Protein AF-A0AAU6L4J6-F1 (afdb_monomer_lite)

Structure (mmCIF, N/CA/C/O backbone):
data_AF-A0AAU6L4J6-F1
#
_entry.id   AF-A0AAU6L4J6-F1
#
loop_
_atom_site.group_PDB
_atom_site.id
_atom_site.type_symbol
_atom_site.label_atom_id
_atom_site.label_alt_id
_atom_site.label_comp_id
_atom_site.label_asym_id
_atom_site.label_entity_id
_atom_site.label_seq_id
_atom_site.pdbx_PDB_ins_code
_atom_site.Cartn_x
_atom_site.Cartn_y
_atom_site.Cartn_z
_atom_site.occupancy
_atom_site.B_iso_or_equiv
_atom_site.auth_seq_id
_atom_site.auth_comp_id
_atom_site.auth_asym_id
_atom_site.auth_atom_id
_atom_site.pdbx_PDB_model_num
ATOM 1 N N . MET A 1 1 ? -21.031 -2.313 14.463 1.00 79.62 1 MET A N 1
ATOM 2 C CA . MET A 1 1 ? -20.150 -1.232 13.964 1.00 79.62 1 MET A CA 1
ATOM 3 C C . MET A 1 1 ? -20.463 0.029 14.748 1.00 79.62 1 MET A C 1
ATOM 5 O O . MET A 1 1 ? -21.635 0.267 15.006 1.00 79.62 1 MET A O 1
ATOM 9 N N . LEU A 1 2 ? -19.448 0.791 15.154 1.00 83.19 2 LEU A N 1
ATOM 10 C CA . LEU A 1 2 ? -19.607 2.078 15.834 1.00 83.19 2 LEU A CA 1
ATOM 11 C C . LEU A 1 2 ? -19.137 3.186 14.897 1.00 83.19 2 LEU A C 1
ATOM 13 O O . LEU A 1 2 ? -18.072 3.062 14.292 1.00 83.19 2 LEU A O 1
ATOM 17 N N . THR A 1 3 ? -19.913 4.256 14.783 1.00 83.12 3 THR A N 1
ATOM 18 C CA . THR A 1 3 ? -19.620 5.374 13.882 1.00 83.12 3 THR A CA 1
ATOM 19 C C . THR A 1 3 ? -19.711 6.678 14.651 1.00 83.12 3 THR A C 1
ATOM 21 O O . THR A 1 3 ? -20.673 6.909 15.382 1.00 83.12 3 THR A O 1
ATOM 24 N N . ARG A 1 4 ? -18.695 7.521 14.495 1.00 82.00 4 ARG A N 1
ATOM 25 C CA . ARG A 1 4 ? -18.654 8.882 15.022 1.00 82.00 4 ARG A CA 1
ATOM 26 C C . ARG A 1 4 ? -19.037 9.861 13.898 1.00 82.00 4 ARG A C 1
ATOM 28 O O . ARG A 1 4 ? -18.758 9.571 12.734 1.00 82.00 4 ARG A O 1
ATOM 35 N N . PRO A 1 5 ? -19.653 11.018 14.213 1.00 77.81 5 PRO A N 1
ATOM 36 C CA . PRO A 1 5 ? -20.070 11.997 13.201 1.00 77.81 5 PRO A CA 1
ATOM 37 C C . PRO A 1 5 ? -18.947 12.527 12.296 1.00 77.81 5 PRO A C 1
ATOM 39 O O . PRO A 1 5 ? -19.214 13.009 11.205 1.00 77.81 5 PRO A O 1
ATOM 42 N N . ASP A 1 6 ? -17.690 12.429 12.726 1.00 72.50 6 ASP A N 1
ATOM 43 C CA . ASP A 1 6 ? -16.508 12.831 11.957 1.00 72.50 6 ASP A CA 1
ATOM 44 C C . ASP A 1 6 ? -16.045 11.775 10.930 1.00 72.50 6 ASP A C 1
ATOM 46 O O . ASP A 1 6 ? -14.972 11.919 10.336 1.00 72.50 6 ASP A O 1
ATOM 50 N N . GLY A 1 7 ? -16.829 10.708 10.739 1.00 73.38 7 GLY A N 1
ATOM 51 C CA . GLY A 1 7 ? -16.540 9.607 9.823 1.00 73.38 7 GLY A CA 1
ATOM 52 C C . GLY A 1 7 ? -15.634 8.523 10.409 1.00 73.38 7 GLY A C 1
ATOM 53 O O . GLY A 1 7 ? -15.371 7.529 9.728 1.00 73.38 7 GLY A O 1
ATOM 54 N N . ALA A 1 8 ? -15.177 8.664 11.660 1.00 80.56 8 ALA A N 1
ATOM 55 C CA . ALA A 1 8 ? -14.409 7.624 12.331 1.00 80.56 8 ALA A CA 1
ATOM 56 C C . ALA A 1 8 ? -15.301 6.401 12.602 1.00 80.56 8 ALA A C 1
ATOM 58 O O . ALA A 1 8 ? -16.412 6.509 13.131 1.00 80.56 8 ALA A O 1
ATOM 59 N N . ARG A 1 9 ? -14.815 5.215 12.238 1.00 89.50 9 ARG A N 1
ATOM 60 C CA . ARG A 1 9 ? -15.552 3.952 12.321 1.00 89.50 9 ARG A CA 1
ATOM 61 C C . ARG A 1 9 ? -14.730 2.905 13.061 1.00 89.50 9 ARG A C 1
ATOM 63 O O . ARG A 1 9 ? -13.550 2.720 12.782 1.00 89.50 9 ARG A O 1
ATOM 70 N N . LEU A 1 10 ? -15.369 2.200 13.991 1.00 90.50 10 LEU A N 1
ATOM 71 C CA . LEU A 1 10 ? -14.799 1.042 14.676 1.00 90.50 10 LEU A CA 1
ATOM 72 C C . LEU A 1 10 ? -15.637 -0.205 14.387 1.00 90.50 10 LEU A C 1
ATOM 74 O O . LEU A 1 10 ? -16.872 -0.189 14.468 1.00 90.50 10 LEU A O 1
ATOM 78 N N . LEU A 1 11 ? -14.956 -1.307 14.093 1.00 91.19 11 LEU A N 1
ATOM 79 C CA . LEU A 1 11 ? -15.557 -2.626 13.967 1.00 91.19 11 LEU A CA 1
ATOM 80 C C . LEU A 1 11 ? -15.346 -3.407 15.267 1.00 91.19 11 LEU A C 1
ATOM 82 O O . LEU A 1 11 ? -14.248 -3.405 15.818 1.00 91.19 11 LEU A O 1
ATOM 86 N N . LEU A 1 12 ? -16.401 -4.069 15.739 1.00 90.25 12 LEU A N 1
ATOM 87 C CA . LEU A 1 12 ? -16.395 -4.946 16.909 1.00 90.25 12 LEU A CA 1
ATOM 88 C C . LEU A 1 12 ? -16.773 -6.350 16.443 1.00 90.25 12 LEU A C 1
ATOM 90 O O . LEU A 1 12 ? -17.784 -6.495 15.755 1.00 90.25 12 LEU A O 1
ATOM 94 N N . PHE A 1 13 ? -15.991 -7.354 16.821 1.00 89.19 13 PHE A N 1
ATOM 95 C CA . PHE A 1 13 ? -16.301 -8.755 16.544 1.00 89.19 13 PHE A CA 1
ATOM 96 C C . PHE A 1 13 ? -15.816 -9.667 17.674 1.00 89.19 13 PHE A C 1
ATOM 98 O O . PHE A 1 13 ? -14.833 -9.370 18.359 1.00 89.19 13 PHE A O 1
ATOM 105 N N . ASP A 1 14 ? -16.525 -10.775 17.876 1.00 87.94 14 ASP A N 1
ATOM 106 C CA . ASP A 1 14 ? -16.150 -11.811 18.835 1.00 87.94 14 ASP A CA 1
ATOM 107 C C . ASP A 1 14 ? -14.832 -12.484 18.454 1.00 87.94 14 ASP A C 1
ATOM 109 O O . ASP A 1 14 ? -14.503 -12.635 17.275 1.00 87.94 14 ASP A O 1
ATOM 113 N N . ARG A 1 15 ? -14.070 -12.929 19.460 1.00 84.69 15 ARG A N 1
ATOM 114 C CA . ARG A 1 15 ? -12.889 -13.768 19.233 1.00 84.69 15 ARG A CA 1
ATOM 115 C C . ARG A 1 15 ? -13.264 -15.252 19.316 1.00 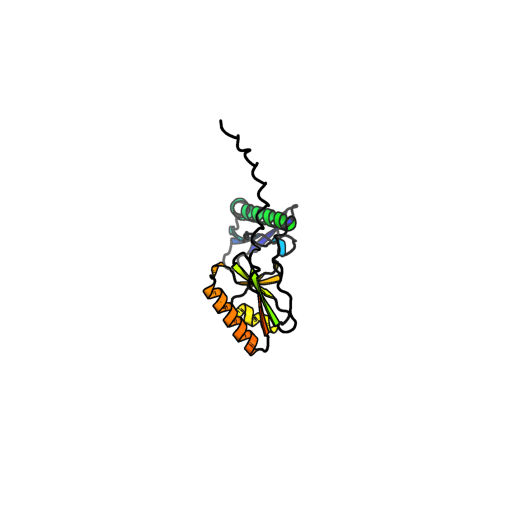84.69 15 ARG A C 1
ATOM 117 O O . ARG A 1 15 ? -13.468 -15.741 20.426 1.00 84.69 15 ARG A O 1
ATOM 124 N N . PRO A 1 16 ? -13.224 -16.012 18.201 1.00 78.19 16 PRO A N 1
ATOM 125 C CA . PRO A 1 16 ? -13.705 -17.399 18.176 1.00 78.19 16 PRO A CA 1
ATOM 126 C C . PRO A 1 16 ? -12.990 -18.335 19.161 1.00 78.19 16 PRO A C 1
ATOM 128 O O . PRO A 1 16 ? -13.601 -19.239 19.713 1.00 78.19 16 PRO A O 1
ATOM 131 N N . LEU A 1 17 ? -11.696 -18.104 19.416 1.00 84.56 17 LEU A N 1
ATOM 132 C CA . LEU A 1 17 ? -10.863 -18.945 20.291 1.00 84.56 17 LEU A CA 1
ATOM 133 C C . LEU A 1 17 ? -10.647 -18.357 21.696 1.00 84.56 17 LEU A C 1
ATOM 135 O O . LEU A 1 17 ? -9.879 -18.910 22.481 1.00 84.56 17 LEU A O 1
ATOM 139 N N . ARG A 1 18 ? -11.255 -17.206 22.015 1.00 83.81 18 ARG A N 1
ATOM 140 C CA . ARG A 1 18 ? -11.133 -16.562 23.333 1.00 83.81 18 ARG A CA 1
ATOM 141 C C . ARG A 1 18 ? -12.497 -16.060 23.799 1.00 83.81 18 ARG A C 1
ATOM 143 O O . ARG A 1 18 ? -12.799 -14.878 23.617 1.00 83.81 18 ARG A O 1
ATOM 150 N N . PRO A 1 19 ? -13.297 -16.942 24.425 1.00 78.12 19 PRO A N 1
ATOM 151 C CA . PRO A 1 19 ? -14.579 -16.554 24.987 1.00 78.12 19 PRO A CA 1
ATOM 152 C C . PRO A 1 19 ? -14.381 -15.395 25.969 1.00 78.12 19 PRO A C 1
ATOM 154 O O . PRO A 1 19 ? -13.393 -15.362 26.707 1.00 78.12 19 PRO A O 1
ATOM 157 N N . ARG A 1 20 ? -15.332 -14.454 26.005 1.00 85.00 20 ARG A N 1
ATOM 158 C CA . ARG A 1 20 ? -15.303 -13.249 26.863 1.00 85.00 20 ARG A CA 1
ATOM 159 C C . ARG A 1 20 ? -14.269 -12.183 26.465 1.00 85.00 20 ARG A C 1
ATOM 161 O O . ARG A 1 20 ? -13.970 -11.296 27.272 1.00 85.00 20 ARG A O 1
ATOM 168 N N . GLN A 1 21 ? -13.726 -12.251 25.251 1.00 89.31 21 GLN A N 1
ATOM 169 C CA . GLN A 1 21 ? -12.934 -11.175 24.659 1.00 89.31 21 GLN A CA 1
ATOM 170 C C . GLN A 1 21 ? -13.519 -10.774 23.311 1.00 89.31 21 GLN A C 1
ATOM 172 O O . GLN A 1 21 ? -13.842 -11.623 22.483 1.00 89.31 21 GLN A O 1
ATOM 177 N N . PHE A 1 22 ? -13.559 -9.470 23.075 1.00 90.75 22 PHE A N 1
ATOM 178 C CA . PHE A 1 22 ? -13.894 -8.909 21.777 1.00 90.75 22 PHE A CA 1
ATOM 179 C C . PHE A 1 22 ? -12.646 -8.345 21.115 1.00 90.75 22 PHE A C 1
ATOM 181 O O . PHE A 1 22 ? -11.674 -7.981 21.782 1.00 90.75 22 PHE A O 1
ATOM 188 N N . MET A 1 23 ? -12.675 -8.244 19.794 1.00 91.94 23 MET A N 1
ATOM 189 C CA . MET A 1 23 ? -11.692 -7.498 19.030 1.00 91.94 23 MET A CA 1
ATOM 190 C C . MET A 1 23 ? -12.331 -6.215 18.509 1.00 91.94 23 MET A C 1
ATOM 192 O O . MET A 1 23 ? -13.426 -6.236 17.950 1.00 91.94 23 MET A O 1
ATOM 196 N N . VAL A 1 24 ? -11.639 -5.099 18.729 1.00 92.12 24 VAL A N 1
ATOM 197 C CA . VAL A 1 24 ? -12.019 -3.776 18.236 1.00 92.12 24 VAL A CA 1
ATOM 198 C C . VAL A 1 24 ? -10.953 -3.322 17.257 1.00 92.12 24 VAL A C 1
ATOM 200 O O . VAL A 1 24 ? -9.781 -3.245 17.627 1.00 92.12 24 VAL A O 1
ATOM 203 N N . ALA A 1 25 ? -11.346 -3.012 16.028 1.00 92.06 25 ALA A N 1
ATOM 204 C CA . ALA A 1 25 ? -10.445 -2.526 14.990 1.00 92.06 25 ALA A CA 1
ATOM 205 C C . ALA A 1 25 ? -10.924 -1.182 14.446 1.00 92.06 25 ALA A C 1
ATOM 207 O O . ALA A 1 25 ? -12.128 -0.946 14.318 1.00 92.06 25 ALA A O 1
ATOM 208 N N . ALA A 1 26 ? -9.972 -0.304 14.141 1.00 92.19 26 ALA A N 1
ATOM 209 C CA . ALA A 1 26 ? -10.254 0.909 13.391 1.00 92.19 26 ALA A CA 1
ATOM 210 C C . ALA A 1 26 ? -10.549 0.558 11.930 1.00 92.19 26 ALA A C 1
ATOM 212 O O . ALA A 1 26 ? -9.867 -0.281 11.347 1.00 92.19 26 ALA A O 1
ATOM 213 N N . LEU A 1 27 ? -11.577 1.183 11.361 1.00 89.56 27 LEU A N 1
ATOM 214 C CA . LEU A 1 27 ? -11.980 0.964 9.979 1.00 89.56 27 LEU A CA 1
ATOM 215 C C . LEU A 1 27 ? -11.491 2.121 9.106 1.00 89.56 27 LEU A C 1
ATOM 217 O O . LEU A 1 27 ? -11.479 3.281 9.529 1.00 89.56 27 LEU A O 1
ATOM 221 N N . GLU A 1 28 ? -11.086 1.793 7.886 1.00 86.25 28 GLU A N 1
ATOM 222 C CA . GLU A 1 28 ? -10.580 2.762 6.921 1.00 86.25 28 GLU A CA 1
ATOM 223 C C . GLU A 1 28 ? -11.644 3.847 6.644 1.00 86.25 28 GLU A C 1
ATOM 225 O O . GLU A 1 28 ? -12.814 3.515 6.420 1.00 86.25 28 GLU A O 1
ATOM 230 N N . PRO A 1 29 ? -11.318 5.151 6.731 1.00 85.25 29 PRO A N 1
ATOM 231 C CA . PRO A 1 29 ? -12.225 6.204 6.287 1.00 85.25 29 PRO A CA 1
ATOM 232 C C . PRO A 1 29 ? -12.424 6.125 4.770 1.00 85.25 29 PRO A C 1
ATOM 234 O O . PRO A 1 29 ? -11.589 5.586 4.055 1.00 85.25 29 PRO A O 1
ATOM 237 N N . ASP A 1 30 ? -13.520 6.688 4.274 1.00 83.88 30 ASP A N 1
ATOM 238 C CA . ASP A 1 30 ? -13.693 6.834 2.830 1.00 83.88 30 ASP A CA 1
ATOM 239 C C . ASP A 1 30 ? -12.738 7.922 2.311 1.00 83.88 30 ASP A C 1
ATOM 241 O O . ASP A 1 30 ? -12.894 9.105 2.625 1.00 83.88 30 ASP A O 1
ATOM 245 N N . ALA A 1 31 ? -11.683 7.506 1.614 1.00 83.06 31 ALA A N 1
ATOM 246 C CA . ALA A 1 31 ? -10.668 8.375 1.037 1.00 83.06 31 ALA A CA 1
ATOM 247 C C . ALA A 1 31 ? -9.998 7.679 -0.153 1.00 83.06 31 ALA A C 1
ATOM 249 O O . ALA A 1 31 ? -9.980 6.452 -0.258 1.00 83.06 31 ALA A O 1
ATOM 250 N N . HIS A 1 32 ? -9.395 8.460 -1.050 1.00 82.38 32 HIS A N 1
ATOM 251 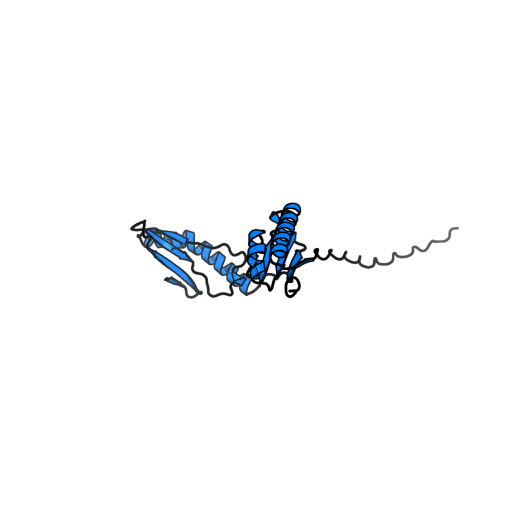C CA . HIS A 1 32 ? -8.569 7.890 -2.110 1.00 82.38 32 HIS A CA 1
ATOM 252 C C . HIS A 1 32 ? -7.412 7.093 -1.502 1.00 82.38 32 HIS A C 1
ATOM 254 O O . HIS A 1 32 ? -6.775 7.552 -0.556 1.00 82.38 32 HIS A O 1
ATOM 260 N N . HIS A 1 33 ? -7.095 5.938 -2.092 1.00 80.00 33 HIS A N 1
ATOM 261 C CA . HIS A 1 33 ? -6.055 5.026 -1.593 1.00 80.00 33 HIS A CA 1
ATOM 262 C C . HIS A 1 33 ? -4.688 5.714 -1.398 1.00 80.00 33 HIS A C 1
ATOM 264 O O . HIS A 1 33 ? -3.870 5.357 -0.557 1.00 80.00 33 HIS A O 1
ATOM 270 N N . GLU A 1 34 ? -4.470 6.771 -2.167 1.00 79.19 34 GLU A N 1
ATOM 271 C CA . GLU A 1 34 ? -3.316 7.646 -2.111 1.00 79.19 34 GLU A CA 1
ATOM 272 C C . GLU A 1 34 ? -3.124 8.384 -0.780 1.00 79.19 34 GLU A C 1
ATOM 274 O O . GLU A 1 34 ? -1.992 8.592 -0.339 1.00 79.19 34 GLU A O 1
ATOM 279 N N . ALA A 1 35 ? -4.219 8.724 -0.103 1.00 86.62 35 ALA A N 1
ATOM 280 C CA . ALA A 1 35 ? -4.198 9.428 1.171 1.00 86.62 35 ALA A CA 1
ATOM 281 C C . ALA A 1 35 ? -3.617 8.575 2.313 1.00 86.62 35 ALA A C 1
ATOM 283 O O . ALA A 1 35 ? -3.196 9.111 3.337 1.00 86.62 35 ALA A O 1
ATOM 284 N N . PHE A 1 36 ? -3.529 7.255 2.133 1.00 86.50 36 PHE A N 1
ATOM 285 C CA . PHE A 1 36 ? -2.975 6.325 3.121 1.00 86.50 36 PHE A CA 1
ATOM 286 C C . PHE A 1 36 ? -1.457 6.158 3.026 1.00 86.50 36 PHE A C 1
ATOM 288 O O . PHE A 1 36 ? -0.853 5.494 3.869 1.00 86.50 36 PHE A O 1
ATOM 295 N N . HIS A 1 37 ? -0.807 6.774 2.034 1.00 83.88 37 HIS A N 1
ATOM 296 C CA . HIS A 1 37 ? 0.639 6.672 1.872 1.00 83.88 37 HIS A CA 1
ATOM 297 C C . HIS A 1 37 ? 1.389 7.181 3.117 1.00 83.88 37 HIS A C 1
ATOM 299 O O . HIS A 1 37 ? 1.249 8.336 3.522 1.00 83.88 37 HIS A O 1
ATOM 305 N N . GLY A 1 38 ? 2.220 6.316 3.709 1.00 83.25 38 GLY A N 1
ATOM 306 C CA . GLY A 1 38 ? 3.022 6.636 4.896 1.00 83.25 38 GLY A CA 1
ATOM 307 C C . GLY A 1 38 ? 2.221 6.773 6.195 1.00 83.25 38 GLY A C 1
ATOM 308 O O . GLY A 1 38 ? 2.779 7.186 7.210 1.00 83.25 38 GLY A O 1
ATOM 309 N N . VAL A 1 39 ? 0.927 6.435 6.191 1.00 89.75 39 VAL A N 1
ATOM 310 C CA . VAL A 1 39 ? 0.091 6.461 7.394 1.00 89.75 39 VAL A CA 1
ATOM 311 C C . VAL A 1 39 ? 0.356 5.202 8.215 1.00 89.75 39 VAL A C 1
ATOM 313 O O . VAL A 1 39 ? 0.182 4.086 7.732 1.00 89.75 39 VAL A O 1
ATOM 316 N N . ALA A 1 40 ? 0.756 5.373 9.475 1.00 89.25 40 ALA A N 1
ATOM 317 C CA . ALA A 1 40 ? 0.890 4.255 10.400 1.00 89.25 40 ALA A CA 1
ATOM 318 C C . ALA A 1 40 ? -0.491 3.653 10.702 1.00 89.25 40 ALA A C 1
ATOM 320 O O . ALA A 1 40 ? -1.377 4.342 11.217 1.00 89.25 40 ALA A O 1
ATOM 321 N N . GLU A 1 41 ? -0.674 2.369 10.392 1.00 87.44 41 GLU A N 1
ATOM 322 C CA . GLU A 1 41 ? -1.961 1.709 10.578 1.00 87.44 41 GLU A CA 1
ATOM 323 C C . GLU A 1 41 ? -2.298 1.585 12.081 1.00 87.44 41 GLU A C 1
ATOM 325 O O . GLU A 1 41 ? -1.504 1.054 12.865 1.00 87.44 41 GLU A O 1
ATOM 330 N N . PRO A 1 42 ? -3.476 2.060 12.526 1.00 87.44 42 PRO A N 1
ATOM 331 C CA . PRO A 1 42 ? -3.862 2.024 13.940 1.00 87.44 42 PRO A CA 1
ATOM 332 C C . PRO A 1 42 ? -4.101 0.599 14.470 1.00 87.44 42 PRO A C 1
ATOM 334 O O . PRO A 1 42 ? -3.985 0.364 15.681 1.00 87.44 42 PRO A O 1
ATOM 337 N N . GLY A 1 43 ? -4.409 -0.344 13.572 1.00 86.81 43 GLY A N 1
ATOM 338 C CA . GLY A 1 43 ? -4.640 -1.756 13.859 1.00 86.81 43 GLY A CA 1
ATOM 339 C C . GLY A 1 43 ? -5.882 -2.022 14.716 1.00 86.81 43 GLY A C 1
ATOM 340 O O . GLY A 1 43 ? -6.849 -1.255 14.735 1.00 86.81 43 GLY A O 1
ATOM 341 N N . GLY A 1 44 ? -5.847 -3.136 15.450 1.00 90.38 44 GLY A N 1
ATOM 342 C CA . GLY A 1 44 ? -6.898 -3.536 16.383 1.00 90.38 44 GLY A CA 1
ATOM 343 C C . GLY A 1 44 ? -6.373 -3.864 17.776 1.00 90.38 44 GLY A C 1
ATOM 344 O O . GLY A 1 44 ? -5.178 -4.076 17.990 1.00 90.38 44 GLY A O 1
ATOM 345 N N . ILE A 1 45 ? -7.282 -3.905 18.746 1.00 93.06 45 ILE A N 1
ATOM 346 C CA . ILE A 1 45 ? -7.008 -4.338 20.117 1.00 93.06 45 ILE A CA 1
ATOM 347 C C . ILE A 1 45 ? -8.012 -5.406 20.544 1.00 93.06 45 ILE A C 1
ATOM 349 O O . ILE A 1 45 ? -9.176 -5.377 20.155 1.00 93.06 45 ILE A O 1
ATOM 353 N N . SER A 1 46 ? -7.564 -6.351 21.368 1.00 93.81 46 SER A N 1
ATOM 354 C CA . SER A 1 46 ? -8.476 -7.224 22.109 1.00 93.81 46 SER A CA 1
ATOM 355 C C . SER A 1 46 ? -8.901 -6.529 23.401 1.00 93.81 46 SER A C 1
ATOM 357 O O . SER A 1 46 ? -8.049 -5.977 24.099 1.00 93.81 46 SER A O 1
ATOM 359 N N . VAL A 1 47 ? -10.192 -6.575 23.718 1.00 93.62 47 VAL A N 1
ATOM 360 C CA . VAL A 1 47 ? -10.796 -5.973 24.913 1.00 93.62 47 VAL A CA 1
ATOM 361 C C . VAL A 1 47 ? -11.599 -7.021 25.692 1.00 93.62 47 VAL A C 1
ATOM 363 O O . VAL A 1 47 ? -12.080 -7.990 25.098 1.00 93.62 47 VAL A O 1
ATOM 366 N N . PRO A 1 48 ? -11.736 -6.879 27.020 1.00 93.00 48 PRO A N 1
ATOM 367 C CA . PRO A 1 48 ? -12.561 -7.783 27.820 1.00 93.00 48 PRO A CA 1
ATOM 368 C C . PRO A 1 48 ? -14.058 -7.601 27.527 1.00 93.00 48 PRO A C 1
ATOM 370 O O . PRO A 1 48 ? -14.472 -6.568 27.011 1.00 93.00 48 PRO A O 1
ATOM 373 N N . VAL A 1 49 ? -14.871 -8.585 27.927 1.00 91.50 49 VAL A N 1
ATOM 374 C CA . VAL A 1 49 ? -16.344 -8.511 27.858 1.00 91.50 49 VAL A CA 1
ATOM 375 C C . VAL A 1 49 ? -16.942 -7.402 28.730 1.00 91.50 49 VAL A C 1
ATOM 377 O O . VAL A 1 49 ? -18.040 -6.932 28.459 1.00 91.50 49 VAL A O 1
ATOM 380 N N . ASP A 1 50 ? -16.226 -6.983 29.776 1.00 93.00 50 ASP A N 1
ATOM 381 C CA . ASP A 1 50 ? -16.666 -5.899 30.650 1.00 93.00 50 ASP A CA 1
ATOM 382 C C . ASP A 1 50 ? -16.666 -4.556 29.892 1.00 93.00 50 ASP A C 1
ATOM 384 O O . ASP A 1 50 ? -15.592 -4.088 29.491 1.00 93.00 50 ASP A O 1
ATOM 388 N N . PRO A 1 51 ? -17.833 -3.913 29.702 1.00 89.75 51 PRO A N 1
ATOM 389 C CA . PRO A 1 51 ? -17.963 -2.756 28.821 1.00 89.75 51 PRO A CA 1
ATOM 390 C C . PRO A 1 51 ? -17.203 -1.533 29.341 1.00 89.75 51 PRO A C 1
ATOM 392 O O . PRO A 1 51 ? -16.617 -0.797 28.548 1.00 89.75 51 PRO A O 1
ATOM 395 N N . ALA A 1 52 ? -17.146 -1.334 30.663 1.00 93.88 52 ALA A N 1
ATOM 396 C CA . ALA A 1 52 ? -16.427 -0.212 31.261 1.00 93.88 52 ALA A CA 1
ATOM 397 C C . ALA A 1 52 ? -14.914 -0.329 31.012 1.00 93.88 52 ALA A C 1
ATOM 399 O O . ALA A 1 52 ? -14.278 0.607 30.517 1.00 93.88 52 ALA A O 1
ATOM 400 N N . ARG A 1 53 ? -14.328 -1.506 31.271 1.00 92.88 53 ARG A N 1
ATOM 401 C CA . ARG A 1 53 ? -12.913 -1.772 30.969 1.00 92.88 53 ARG A CA 1
ATOM 402 C C . ARG A 1 53 ? -12.628 -1.742 29.473 1.00 92.88 53 ARG A C 1
ATOM 404 O O . ARG A 1 53 ? -11.577 -1.234 29.081 1.00 92.88 53 ARG A O 1
ATOM 411 N N . ALA A 1 54 ? -13.533 -2.258 28.643 1.00 92.69 54 ALA A N 1
ATOM 412 C CA . ALA A 1 54 ? -13.392 -2.203 27.193 1.00 92.69 54 ALA A CA 1
ATOM 413 C C . ALA A 1 54 ? -13.335 -0.754 26.690 1.00 92.69 54 ALA A C 1
ATOM 415 O O . ALA A 1 54 ? -12.401 -0.400 25.969 1.00 92.69 54 ALA A O 1
ATOM 416 N N . ALA A 1 55 ? -14.258 0.102 27.139 1.00 92.12 55 ALA A N 1
ATOM 417 C CA . ALA A 1 55 ? -14.289 1.518 26.781 1.00 92.12 55 ALA A CA 1
ATOM 418 C C . ALA A 1 55 ? -12.991 2.238 27.176 1.00 92.12 55 ALA A C 1
ATOM 420 O O . ALA A 1 55 ? -12.400 2.939 26.354 1.00 92.12 55 ALA A O 1
ATOM 421 N N . VAL A 1 56 ? -12.483 1.999 28.392 1.00 96.00 56 VAL A N 1
ATOM 422 C CA . VAL A 1 56 ? -11.203 2.571 28.847 1.00 96.00 56 VAL A CA 1
ATOM 423 C C . VAL A 1 56 ? -10.035 2.112 27.970 1.00 96.00 56 VAL A C 1
ATOM 425 O O . VAL A 1 56 ? -9.177 2.923 27.613 1.00 96.00 56 VAL A O 1
ATOM 428 N N . GLN A 1 57 ? -9.985 0.832 27.587 1.00 95.56 57 GLN A N 1
ATOM 429 C CA . GLN A 1 57 ? -8.921 0.327 26.715 1.00 95.56 57 GLN A CA 1
ATOM 430 C C . GLN A 1 57 ? -9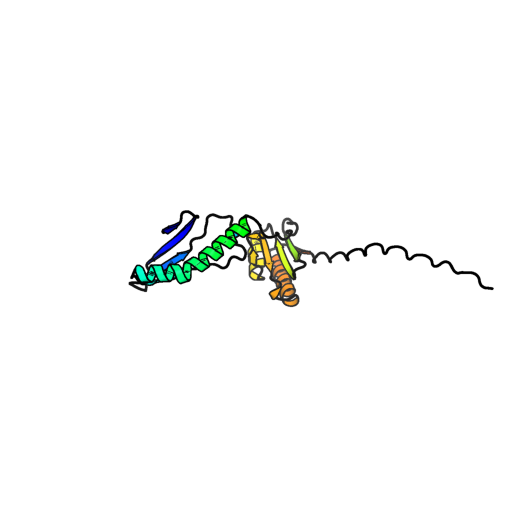.000 0.908 25.302 1.00 95.56 57 GLN A C 1
ATOM 432 O O . GLN A 1 57 ? -7.966 1.297 24.756 1.00 95.56 57 GLN A O 1
ATOM 437 N N . VAL A 1 58 ? -10.199 1.014 24.726 1.00 93.44 58 VAL A N 1
ATOM 438 C CA . VAL A 1 58 ? -10.410 1.654 23.419 1.00 93.44 58 VAL A CA 1
ATOM 439 C C . VAL A 1 58 ? -9.968 3.114 23.469 1.00 93.44 58 VAL A C 1
ATOM 441 O O . VAL A 1 58 ? -9.157 3.524 22.637 1.00 93.44 58 VAL A O 1
ATOM 444 N N . ALA A 1 59 ? -10.406 3.864 24.483 1.00 93.38 59 ALA A N 1
ATOM 445 C CA . ALA A 1 59 ? -10.085 5.279 24.637 1.00 93.38 59 ALA A CA 1
ATOM 446 C C . ALA A 1 59 ? -8.587 5.542 24.831 1.00 93.38 59 ALA A C 1
ATOM 448 O O . ALA A 1 59 ? -8.054 6.498 24.280 1.00 93.38 59 ALA A O 1
ATOM 449 N N . ARG A 1 60 ? -7.886 4.687 25.585 1.00 94.81 60 ARG A N 1
ATOM 450 C CA . ARG A 1 60 ? -6.456 4.887 25.877 1.00 94.81 60 ARG A CA 1
ATOM 451 C C . ARG A 1 60 ? -5.523 4.321 24.815 1.00 94.81 60 ARG A C 1
ATOM 453 O O . ARG A 1 60 ? -4.419 4.828 24.656 1.00 94.81 60 ARG A O 1
ATOM 460 N N . ARG A 1 61 ? -5.916 3.242 24.130 1.00 94.38 61 ARG A N 1
ATOM 461 C CA . ARG A 1 61 ? -5.006 2.493 23.247 1.00 94.38 61 ARG A CA 1
AT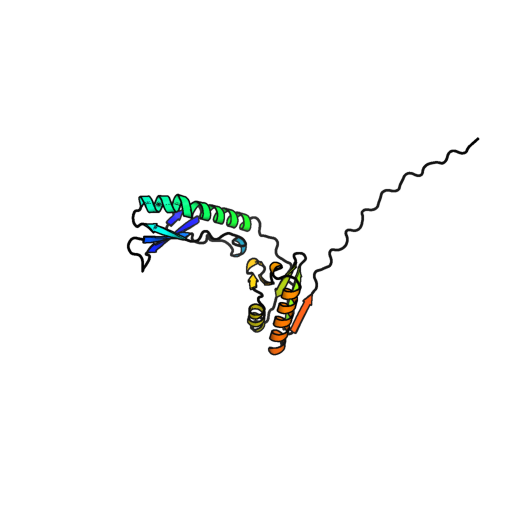OM 462 C C . ARG A 1 61 ? -5.372 2.596 21.781 1.00 94.38 61 ARG A C 1
ATOM 464 O O . ARG A 1 61 ? -4.461 2.609 20.963 1.00 94.38 61 ARG A O 1
ATOM 471 N N . LEU A 1 62 ? -6.651 2.584 21.414 1.00 93.06 62 LEU A N 1
ATOM 472 C CA . LEU A 1 62 ? -7.053 2.553 20.004 1.00 93.06 62 LEU A CA 1
ATOM 473 C C . LEU A 1 62 ? -7.319 3.957 19.462 1.00 93.06 62 LEU A C 1
ATOM 475 O O . LEU A 1 62 ? -6.738 4.315 18.440 1.00 93.06 62 LEU A O 1
ATOM 479 N N . LEU A 1 63 ? -8.129 4.758 20.164 1.00 92.25 63 LEU A N 1
ATOM 480 C CA . LEU A 1 63 ? -8.532 6.082 19.681 1.00 92.25 63 LEU A CA 1
ATOM 481 C C . LEU A 1 63 ? -7.351 7.017 19.384 1.00 92.25 63 LEU A C 1
ATOM 483 O O . LEU A 1 63 ? -7.342 7.563 18.288 1.00 92.25 63 LEU A O 1
ATOM 487 N N . PRO A 1 64 ? -6.308 7.144 20.229 1.00 93.69 64 PRO A N 1
ATOM 488 C CA . PRO A 1 64 ? -5.222 8.084 19.946 1.00 93.69 64 PRO A CA 1
ATOM 489 C C . PRO A 1 64 ? -4.460 7.742 18.658 1.00 93.69 64 PRO A C 1
ATOM 491 O O . PRO A 1 64 ? -4.113 8.625 17.875 1.00 93.69 64 PRO A O 1
ATOM 494 N N . ARG A 1 65 ? -4.239 6.444 18.404 1.00 94.06 65 ARG A N 1
ATOM 495 C CA . ARG A 1 65 ? -3.605 5.963 17.166 1.00 94.06 65 ARG A CA 1
ATOM 496 C C . ARG A 1 65 ? -4.512 6.186 15.962 1.00 94.06 65 ARG A C 1
ATOM 498 O O . ARG A 1 65 ? -4.040 6.623 14.919 1.00 94.06 65 ARG A O 1
ATOM 505 N N . TYR A 1 66 ? -5.808 5.922 16.114 1.00 93.19 66 TYR A N 1
ATOM 506 C CA . TYR A 1 66 ? -6.765 6.112 15.032 1.00 93.19 66 TYR A CA 1
ATOM 507 C C . TYR A 1 66 ? -6.943 7.589 14.668 1.00 93.19 66 TYR A C 1
ATOM 509 O O . TYR A 1 66 ? -6.910 7.937 13.494 1.00 93.19 66 TYR A O 1
ATOM 517 N N . GLU A 1 67 ? -7.040 8.479 15.654 1.00 92.12 67 GLU A N 1
ATOM 518 C CA . GLU A 1 67 ? -7.135 9.925 15.437 1.00 92.12 67 GLU A CA 1
ATOM 519 C C . GLU A 1 67 ? -5.862 10.495 14.798 1.00 92.12 67 GLU A C 1
ATOM 521 O O . GLU A 1 67 ? -5.940 11.374 13.939 1.00 92.12 67 GLU A O 1
ATOM 526 N N . ALA A 1 68 ? -4.682 9.985 15.165 1.00 93.19 68 ALA A N 1
ATOM 527 C CA . ALA A 1 68 ? -3.437 10.332 14.483 1.00 93.19 68 ALA A CA 1
ATOM 528 C C . ALA A 1 68 ? -3.457 9.896 13.008 1.00 93.19 68 ALA A C 1
ATOM 530 O O . ALA A 1 68 ? -3.166 10.713 12.134 1.00 93.19 68 ALA A O 1
ATOM 531 N N . ALA A 1 69 ? -3.874 8.658 12.727 1.00 92.81 69 ALA A N 1
ATOM 532 C CA . ALA A 1 69 ? -4.002 8.154 11.363 1.00 92.81 69 ALA A CA 1
ATOM 533 C C . ALA A 1 69 ? -5.018 8.968 10.542 1.00 92.81 69 ALA A C 1
ATOM 535 O O . ALA A 1 69 ? -4.706 9.394 9.435 1.00 92.81 69 ALA A O 1
ATOM 536 N N . LEU A 1 70 ? -6.197 9.273 11.098 1.00 92.06 70 LEU A N 1
ATOM 537 C CA . LEU A 1 70 ? -7.220 10.090 10.434 1.00 92.06 70 LEU A CA 1
ATOM 538 C C . LEU A 1 70 ? -6.720 11.500 10.108 1.00 92.06 70 LEU A C 1
ATOM 540 O O . LEU A 1 70 ? -6.976 11.999 9.013 1.00 92.06 70 LEU A O 1
ATOM 544 N N . ARG A 1 71 ? -5.996 12.146 11.032 1.00 92.00 71 ARG A N 1
ATOM 545 C CA . ARG A 1 71 ? -5.381 13.455 10.766 1.00 92.00 71 ARG A CA 1
ATOM 546 C C . ARG A 1 71 ? -4.370 13.375 9.629 1.00 92.00 71 ARG A C 1
ATOM 548 O O . ARG A 1 71 ? -4.385 14.253 8.770 1.00 92.00 71 ARG A O 1
ATOM 555 N N . GLN A 1 72 ? -3.546 12.328 9.594 1.00 91.75 72 GLN A N 1
ATOM 556 C CA . GLN A 1 72 ? -2.571 12.148 8.521 1.00 91.75 72 GLN A CA 1
ATOM 557 C C . GLN A 1 72 ? -3.248 11.890 7.170 1.00 91.75 72 GLN A C 1
ATOM 559 O O . GLN A 1 72 ? -2.880 12.525 6.189 1.00 91.75 72 GLN A O 1
ATOM 564 N N . VAL A 1 73 ? -4.272 11.032 7.119 1.00 90.62 73 VAL A N 1
ATOM 565 C CA . VAL 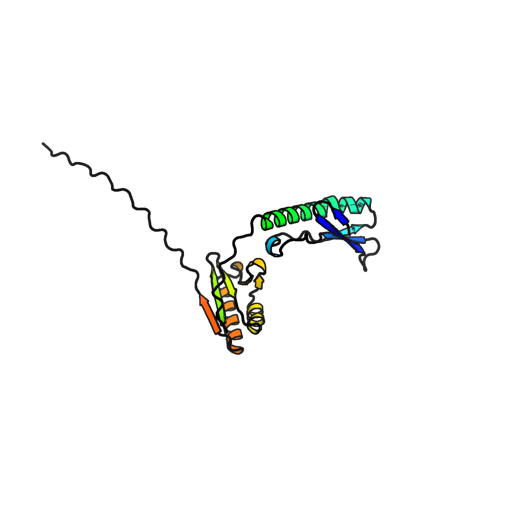A 1 73 ? -5.048 10.778 5.892 1.00 90.62 73 VAL A CA 1
ATOM 566 C C . VAL A 1 73 ? -5.665 12.076 5.376 1.00 90.62 73 VAL A C 1
ATOM 568 O O . VAL A 1 73 ? -5.484 12.419 4.215 1.00 90.62 73 VAL A O 1
ATOM 571 N N . ARG A 1 74 ? -6.324 12.858 6.243 1.00 90.50 74 ARG A N 1
ATOM 572 C CA . ARG A 1 74 ? -6.897 14.162 5.860 1.00 90.50 74 ARG A CA 1
ATOM 573 C C . ARG A 1 74 ? -5.831 15.134 5.358 1.00 90.50 74 ARG A C 1
ATOM 575 O O . ARG A 1 74 ? -6.065 15.840 4.381 1.00 90.50 74 ARG A O 1
ATOM 582 N N . HIS A 1 75 ? -4.671 15.162 6.012 1.00 91.00 75 HIS A N 1
ATOM 583 C CA . HIS A 1 75 ? -3.547 15.983 5.579 1.00 91.00 75 HIS A CA 1
ATOM 584 C C . HIS A 1 75 ? -3.057 15.573 4.186 1.00 91.00 75 HIS A C 1
ATOM 586 O O . HIS A 1 75 ? -2.944 16.443 3.329 1.00 91.00 75 HIS A O 1
ATOM 592 N N . ASN A 1 76 ? -2.850 14.277 3.945 1.00 89.69 76 ASN A N 1
ATOM 593 C CA . ASN A 1 76 ? -2.420 13.731 2.658 1.00 89.69 76 ASN A CA 1
ATOM 594 C C . ASN A 1 76 ? -3.465 13.957 1.551 1.00 89.69 76 ASN A C 1
ATOM 596 O O . ASN A 1 76 ? -3.094 14.218 0.413 1.00 89.69 76 ASN A O 1
ATOM 600 N N . THR A 1 77 ? -4.764 13.896 1.868 1.00 87.38 77 THR A N 1
ATOM 601 C CA . THR A 1 77 ? -5.835 14.231 0.914 1.00 87.38 77 THR A CA 1
ATOM 602 C C . THR A 1 77 ? -5.758 15.695 0.480 1.00 87.38 77 THR A C 1
ATOM 604 O O . THR A 1 77 ? -5.931 15.994 -0.697 1.00 87.38 77 THR A O 1
ATOM 607 N N . ALA A 1 78 ? -5.493 16.611 1.418 1.00 89.56 78 ALA A N 1
ATOM 608 C CA . ALA A 1 78 ? -5.351 18.037 1.119 1.00 89.56 78 ALA A CA 1
ATOM 609 C C . ALA A 1 78 ? -3.990 18.388 0.485 1.00 89.56 78 ALA A C 1
ATOM 611 O O . ALA A 1 78 ? -3.891 19.352 -0.268 1.00 89.56 78 ALA A O 1
ATOM 612 N N . HIS A 1 79 ? -2.952 17.604 0.784 1.00 86.12 79 HIS A N 1
ATOM 613 C CA . HIS A 1 79 ? -1.572 17.815 0.350 1.00 86.12 79 HIS A CA 1
ATOM 614 C C . HIS A 1 79 ? -1.021 16.502 -0.217 1.00 86.12 79 HIS A C 1
ATOM 616 O O . HIS A 1 79 ? -0.238 15.818 0.453 1.00 86.12 79 HIS A O 1
ATOM 622 N N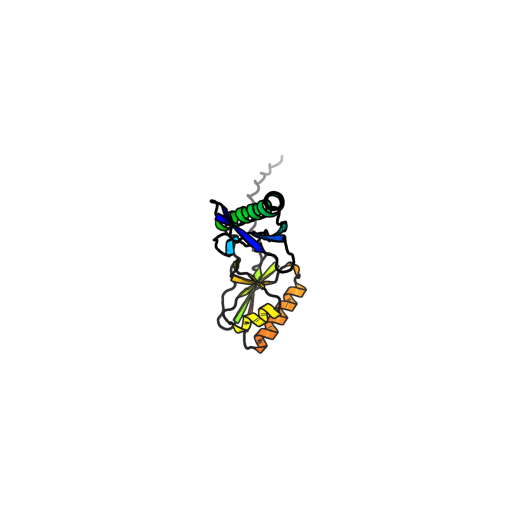 . PRO A 1 80 ? -1.450 16.108 -1.430 1.00 78.06 80 PRO A N 1
ATOM 623 C CA . PRO A 1 80 ? -0.995 14.862 -2.023 1.00 78.06 80 PRO A CA 1
ATOM 624 C C . PRO A 1 80 ? 0.536 14.892 -2.160 1.00 78.06 80 PRO A C 1
ATOM 626 O O . PRO A 1 80 ? 1.080 15.878 -2.671 1.00 78.06 80 PRO A O 1
ATOM 629 N N . PRO A 1 81 ? 1.258 13.849 -1.705 1.00 71.00 81 PRO A N 1
ATOM 630 C CA . PRO A 1 81 ? 2.713 13.839 -1.783 1.00 71.00 81 PRO A CA 1
ATOM 631 C C . PRO A 1 81 ? 3.196 13.991 -3.237 1.00 71.00 81 PRO A C 1
ATOM 633 O O . PRO A 1 81 ? 2.537 13.529 -4.165 1.00 71.00 81 PRO A O 1
ATOM 636 N N . PRO A 1 82 ? 4.355 14.595 -3.518 1.00 75.81 82 PRO A N 1
ATOM 637 C CA . PRO A 1 82 ? 4.831 14.681 -4.894 1.00 75.81 82 PRO A CA 1
ATOM 638 C C . PRO A 1 82 ? 4.985 13.275 -5.503 1.00 75.81 82 PRO A C 1
ATOM 640 O O . PRO A 1 82 ? 5.629 12.385 -4.936 1.00 75.81 82 PRO A O 1
ATOM 643 N N . ARG A 1 83 ? 4.358 13.056 -6.663 1.00 79.12 83 ARG A N 1
ATOM 644 C CA . ARG A 1 83 ? 4.533 11.820 -7.432 1.00 79.12 83 ARG A CA 1
ATOM 645 C C . ARG A 1 83 ? 5.864 11.866 -8.167 1.00 79.12 83 ARG A C 1
ATOM 647 O O . ARG A 1 83 ? 6.255 12.904 -8.702 1.00 79.12 83 ARG A O 1
ATOM 654 N N . ARG A 1 84 ? 6.547 10.727 -8.227 1.00 81.75 84 ARG A N 1
ATOM 655 C CA . ARG A 1 84 ? 7.721 10.563 -9.079 1.00 81.75 84 ARG A CA 1
ATOM 656 C C . ARG A 1 84 ? 7.260 10.601 -10.529 1.00 81.75 84 ARG A C 1
ATOM 658 O O . ARG A 1 84 ? 6.250 9.998 -10.888 1.00 81.75 84 ARG A O 1
ATOM 665 N N . SER A 1 85 ? 8.009 11.314 -11.361 1.00 80.81 85 SER A N 1
ATOM 666 C CA . SER A 1 85 ? 7.756 11.316 -12.799 1.00 80.81 85 SER A CA 1
ATOM 667 C C . SER A 1 85 ? 7.973 9.902 -13.328 1.00 80.81 85 SER A C 1
ATOM 669 O O . SER A 1 85 ? 9.082 9.371 -13.225 1.00 80.81 85 SER A O 1
ATOM 671 N N . ALA A 1 86 ? 6.911 9.264 -13.816 1.00 78.25 86 ALA A N 1
ATOM 672 C CA . ALA A 1 86 ? 6.990 7.908 -14.336 1.00 78.25 86 ALA A CA 1
ATOM 673 C C . ALA A 1 86 ? 7.937 7.861 -15.550 1.00 78.25 86 ALA A C 1
ATOM 675 O O . ALA A 1 86 ? 7.928 8.787 -16.369 1.00 78.25 86 ALA A O 1
ATOM 676 N N . PRO A 1 87 ? 8.744 6.797 -15.707 1.00 79.81 87 PRO A N 1
ATOM 677 C CA . PRO A 1 87 ? 9.438 6.559 -16.964 1.00 79.81 87 PRO A CA 1
ATOM 678 C C . PRO A 1 87 ? 8.414 6.462 -18.112 1.00 79.81 87 PRO A C 1
ATOM 680 O O . PRO A 1 87 ? 7.273 6.057 -17.877 1.00 79.81 87 PRO A O 1
ATOM 683 N N . PRO A 1 88 ? 8.779 6.821 -19.355 1.00 80.56 88 PRO A N 1
ATOM 684 C CA . PRO A 1 88 ? 7.874 6.664 -20.489 1.00 80.56 88 PRO A CA 1
ATOM 685 C C . PRO A 1 88 ? 7.489 5.190 -20.638 1.00 80.56 88 PRO A C 1
ATOM 687 O O . PRO A 1 88 ? 8.357 4.318 -20.633 1.00 80.56 88 PRO A O 1
ATOM 690 N N . VAL A 1 89 ? 6.195 4.899 -20.766 1.00 83.12 89 VAL A N 1
ATOM 691 C CA . VAL A 1 89 ? 5.727 3.535 -21.041 1.00 83.12 89 VAL A CA 1
ATOM 692 C C . VAL A 1 89 ? 6.028 3.228 -22.500 1.00 83.12 89 VAL A C 1
ATOM 694 O O . VAL A 1 89 ? 5.524 3.914 -23.387 1.00 83.12 89 VAL A O 1
ATOM 697 N N . ILE A 1 90 ? 6.845 2.206 -22.745 1.00 82.19 90 ILE A N 1
ATOM 698 C CA . ILE A 1 90 ? 7.172 1.771 -24.100 1.00 82.19 90 ILE A CA 1
ATOM 699 C C . ILE A 1 90 ? 6.503 0.420 -24.349 1.00 82.19 90 ILE A C 1
ATOM 701 O O . ILE A 1 90 ? 6.648 -0.517 -23.563 1.00 82.19 90 ILE A O 1
ATOM 705 N N . THR A 1 91 ? 5.730 0.333 -25.430 1.00 84.94 91 THR A N 1
ATOM 706 C CA . THR A 1 91 ? 4.978 -0.873 -25.793 1.00 84.94 91 THR A CA 1
ATOM 707 C C . THR A 1 91 ? 5.904 -2.081 -25.914 1.00 84.94 91 THR A C 1
ATOM 709 O O . THR A 1 91 ? 6.932 -2.015 -26.580 1.00 84.94 91 THR A O 1
ATOM 712 N N . GLY A 1 92 ? 5.530 -3.190 -25.270 1.00 83.50 92 GLY A N 1
ATOM 713 C CA . GLY A 1 92 ? 6.308 -4.433 -25.295 1.00 83.50 92 GLY A CA 1
ATOM 714 C C . GLY A 1 92 ? 7.573 -4.421 -24.429 1.00 83.50 92 GLY A C 1
ATOM 715 O O . GLY A 1 92 ? 8.330 -5.389 -24.464 1.00 83.50 92 GLY A O 1
ATOM 716 N N . MET A 1 93 ? 7.813 -3.359 -23.649 1.00 90.06 93 MET A N 1
ATOM 717 C CA . MET A 1 93 ? 9.010 -3.229 -22.818 1.00 90.06 93 MET A CA 1
ATOM 718 C C . MET A 1 93 ? 8.695 -2.828 -21.373 1.00 90.06 93 MET A C 1
ATOM 720 O O . MET A 1 93 ? 7.607 -2.351 -21.031 1.00 90.06 93 MET A O 1
ATOM 724 N N . VAL A 1 94 ? 9.678 -3.052 -20.504 1.00 91.75 94 VAL A N 1
ATOM 725 C CA . VAL A 1 94 ? 9.731 -2.504 -19.150 1.00 91.75 94 VAL A CA 1
ATOM 726 C C . VAL A 1 94 ? 10.675 -1.310 -19.146 1.00 91.75 94 VAL A C 1
ATOM 728 O O . VAL A 1 94 ? 11.855 -1.434 -19.475 1.00 91.75 94 VAL A O 1
ATOM 731 N N . SER A 1 95 ? 10.164 -0.158 -18.727 1.00 92.56 95 SER A N 1
ATOM 732 C CA . SER A 1 95 ? 10.958 1.060 -18.592 1.00 92.56 95 SER A CA 1
ATOM 733 C C . SER A 1 95 ? 11.373 1.244 -17.144 1.00 92.56 95 SER A C 1
ATOM 735 O O . SER A 1 95 ? 10.519 1.442 -16.282 1.00 92.56 95 SER A O 1
ATOM 737 N N . ILE A 1 96 ? 12.676 1.200 -16.884 1.00 93.06 96 ILE A N 1
ATOM 738 C CA . ILE A 1 96 ? 13.300 1.355 -15.571 1.00 93.06 96 ILE A CA 1
ATOM 739 C C . ILE A 1 96 ? 14.031 2.700 -15.531 1.00 93.06 96 ILE A C 1
ATOM 741 O O . ILE A 1 96 ? 14.718 3.059 -16.485 1.00 93.06 96 ILE A O 1
ATOM 745 N N . ALA A 1 97 ? 13.914 3.452 -14.440 1.00 92.12 97 ALA A N 1
ATOM 746 C CA . ALA A 1 97 ? 14.677 4.674 -14.226 1.00 92.12 97 ALA A CA 1
ATOM 747 C C . ALA A 1 97 ? 15.179 4.794 -12.787 1.00 92.12 97 ALA A C 1
ATOM 749 O O . ALA A 1 97 ? 14.475 4.447 -11.838 1.00 92.12 97 ALA A O 1
ATOM 750 N N . TRP A 1 98 ? 16.377 5.350 -12.644 1.00 90.31 98 TRP A N 1
ATOM 751 C CA . TRP A 1 98 ? 16.907 5.789 -11.358 1.00 90.31 98 TRP A CA 1
ATOM 752 C C . TRP A 1 98 ? 16.387 7.186 -11.018 1.00 90.31 98 TRP A C 1
ATOM 754 O O . TRP A 1 98 ? 16.284 8.052 -11.894 1.00 90.31 98 TRP A O 1
ATOM 764 N N . TYR A 1 99 ? 16.087 7.416 -9.743 1.00 88.38 99 TYR A N 1
ATOM 765 C CA . TYR A 1 99 ? 15.687 8.719 -9.222 1.00 88.38 99 TYR A CA 1
ATOM 766 C C . TYR A 1 99 ? 16.786 9.336 -8.340 1.00 88.38 99 TYR A C 1
ATOM 768 O O . TYR A 1 99 ? 17.636 8.611 -7.821 1.00 88.38 99 TYR A O 1
ATOM 776 N N . PRO A 1 100 ? 16.786 10.672 -8.147 1.00 83.31 100 PRO A N 1
ATOM 777 C CA . PRO A 1 100 ? 17.807 11.365 -7.348 1.00 83.31 100 PRO A CA 1
ATOM 778 C C . PRO A 1 100 ? 17.875 10.938 -5.875 1.00 83.31 100 PRO A C 1
ATOM 780 O O . PRO A 1 100 ? 18.876 11.179 -5.212 1.00 83.31 100 PRO A O 1
ATOM 783 N N . ASP A 1 101 ? 16.814 10.320 -5.359 1.00 83.50 101 ASP A N 1
ATOM 784 C CA . ASP A 1 101 ? 16.725 9.778 -4.001 1.00 83.50 101 ASP A CA 1
ATOM 785 C C . ASP A 1 101 ? 17.292 8.348 -3.881 1.00 83.50 101 ASP A C 1
ATOM 787 O O . ASP A 1 101 ? 17.159 7.722 -2.830 1.00 83.50 101 ASP A O 1
ATOM 791 N N . GLY A 1 102 ? 17.896 7.814 -4.950 1.00 86.12 102 GLY A N 1
ATOM 792 C CA . GLY A 1 102 ? 18.457 6.460 -4.998 1.00 86.12 102 GLY A CA 1
ATOM 793 C C . GLY A 1 102 ? 17.411 5.353 -5.156 1.00 86.12 102 GLY A C 1
ATOM 794 O O . GLY A 1 102 ? 17.748 4.171 -5.138 1.00 86.12 102 GLY A O 1
ATOM 795 N N . VAL A 1 103 ? 16.128 5.696 -5.304 1.00 91.31 103 VAL A N 1
ATOM 796 C CA . VAL A 1 103 ? 15.076 4.718 -5.607 1.00 91.31 103 VAL A CA 1
ATOM 797 C C . VAL A 1 103 ? 15.112 4.394 -7.098 1.00 91.31 103 VAL A C 1
ATOM 799 O O . VAL A 1 103 ? 15.291 5.277 -7.939 1.00 91.31 103 VAL A O 1
ATOM 802 N N . VAL A 1 104 ? 14.879 3.130 -7.442 1.00 92.06 104 VAL A N 1
ATOM 803 C CA . VAL A 1 104 ? 14.693 2.709 -8.836 1.00 92.06 104 VAL A CA 1
ATOM 804 C C . VAL A 1 104 ? 13.210 2.475 -9.079 1.00 92.06 104 VAL A C 1
ATOM 806 O O . VAL A 1 104 ? 12.578 1.720 -8.341 1.00 92.06 104 VAL A O 1
ATOM 809 N N . GLY A 1 105 ? 12.643 3.112 -10.100 1.00 93.06 105 GLY A N 1
ATOM 810 C CA . GLY A 1 105 ? 11.269 2.860 -10.532 1.00 93.06 105 GLY A CA 1
ATOM 811 C C . GLY A 1 105 ? 11.201 2.113 -11.849 1.00 93.06 105 GLY A C 1
ATOM 812 O O . GLY A 1 105 ? 12.047 2.298 -12.717 1.00 93.06 105 GLY A O 1
ATOM 813 N N . ALA A 1 106 ? 10.164 1.302 -12.010 1.00 93.50 106 ALA A N 1
ATOM 814 C CA . ALA A 1 106 ? 9.863 0.569 -13.224 1.00 93.50 106 ALA A CA 1
ATOM 815 C C . ALA A 1 106 ? 8.374 0.676 -13.573 1.00 93.50 106 ALA A C 1
ATOM 817 O O . ALA A 1 106 ? 7.500 0.592 -12.708 1.00 93.50 106 ALA A O 1
ATOM 818 N N . VAL A 1 107 ? 8.075 0.835 -14.859 1.00 93.00 107 VAL A N 1
ATOM 819 C CA . VAL A 1 107 ? 6.712 0.789 -15.401 1.00 93.00 107 VAL A CA 1
ATOM 820 C C . VAL A 1 107 ? 6.650 -0.180 -16.568 1.00 93.00 107 VAL A C 1
ATOM 822 O O . VAL A 1 107 ? 7.619 -0.360 -17.305 1.00 93.00 107 VAL A O 1
ATOM 825 N N . THR A 1 108 ? 5.496 -0.809 -16.747 1.00 89.94 108 THR A N 1
ATOM 826 C CA . THR A 1 108 ? 5.252 -1.712 -17.867 1.00 89.94 108 THR A CA 1
ATOM 827 C C . THR A 1 108 ? 3.770 -1.747 -18.208 1.00 89.94 108 THR A C 1
ATOM 829 O O . THR A 1 108 ? 2.921 -1.660 -17.322 1.00 89.94 108 THR A O 1
ATOM 832 N N . GLY A 1 109 ? 3.466 -1.862 -19.500 1.00 85.31 109 GLY A N 1
ATOM 833 C CA . GLY A 1 109 ? 2.128 -2.202 -19.991 1.00 85.31 109 GLY A CA 1
ATOM 834 C C . GLY A 1 109 ? 1.938 -3.705 -20.224 1.00 85.31 109 GLY A C 1
ATOM 835 O O . GLY A 1 109 ? 0.845 -4.132 -20.587 1.00 85.31 109 GLY A O 1
ATOM 836 N N . VAL A 1 110 ? 2.989 -4.512 -20.043 1.00 88.00 110 VAL A N 1
ATOM 837 C CA . VAL A 1 110 ? 2.973 -5.953 -20.311 1.00 88.00 110 VAL A CA 1
ATOM 838 C C . VAL A 1 110 ? 2.606 -6.689 -19.028 1.00 88.00 110 VAL A C 1
ATOM 840 O O . VAL A 1 110 ? 3.353 -6.668 -18.053 1.00 88.00 110 VAL A O 1
ATOM 843 N N . ARG A 1 111 ? 1.449 -7.360 -19.013 1.00 86.12 111 ARG A N 1
ATOM 844 C CA . ARG A 1 111 ? 0.953 -8.061 -17.817 1.00 86.12 111 ARG A CA 1
ATOM 845 C C . ARG A 1 111 ? 1.955 -9.107 -17.316 1.00 86.12 111 ARG A C 1
ATOM 847 O O . ARG A 1 111 ? 2.252 -9.132 -16.123 1.00 86.12 111 ARG A O 1
ATOM 854 N N . ASP A 1 112 ? 2.534 -9.883 -18.227 1.00 87.38 112 ASP A N 1
ATOM 855 C CA . ASP A 1 112 ? 3.453 -10.981 -17.901 1.00 87.38 112 ASP A CA 1
ATOM 856 C C . ASP A 1 112 ? 4.786 -10.500 -17.308 1.00 87.38 112 ASP A C 1
ATOM 858 O O . ASP A 1 112 ? 5.438 -11.233 -16.570 1.00 87.38 112 ASP A O 1
ATOM 862 N N . ALA A 1 113 ? 5.158 -9.233 -17.528 1.00 90.81 113 ALA A N 1
ATOM 863 C CA . ALA A 1 113 ? 6.345 -8.628 -16.924 1.00 90.81 113 ALA A CA 1
ATOM 864 C C . ALA A 1 113 ? 6.205 -8.396 -15.407 1.00 90.81 113 ALA A C 1
ATOM 866 O O . ALA A 1 113 ? 7.200 -8.231 -14.699 1.00 90.81 113 ALA A O 1
ATOM 867 N N . THR A 1 114 ? 4.975 -8.401 -14.887 1.00 91.81 114 THR A N 1
ATOM 868 C CA . THR A 1 114 ? 4.688 -8.113 -13.476 1.00 91.81 114 THR A CA 1
ATOM 869 C C . THR A 1 114 ? 5.293 -9.165 -12.544 1.00 91.81 114 THR A C 1
ATOM 871 O O . THR A 1 114 ? 5.890 -8.821 -11.524 1.00 91.81 114 THR A O 1
ATOM 874 N N . SER A 1 115 ? 5.191 -10.449 -12.898 1.00 91.94 115 SER A N 1
ATOM 875 C CA . SER A 1 115 ? 5.749 -11.548 -12.097 1.00 91.94 115 SER A CA 1
ATOM 876 C C . SER A 1 115 ? 7.279 -11.489 -12.041 1.00 91.94 115 SER A C 1
ATOM 878 O O . SER A 1 115 ? 7.867 -11.713 -10.983 1.00 91.94 115 SER A O 1
ATOM 880 N N . ALA A 1 116 ? 7.923 -11.116 -13.151 1.00 93.06 116 ALA A N 1
ATOM 881 C CA . ALA A 1 116 ? 9.366 -10.927 -13.225 1.00 93.06 116 ALA A CA 1
ATOM 882 C C . ALA A 1 116 ? 9.847 -9.783 -12.321 1.00 93.06 116 ALA A C 1
ATOM 884 O O . ALA A 1 116 ? 10.830 -9.949 -11.598 1.00 93.06 116 ALA A O 1
ATOM 885 N N . LEU A 1 117 ? 9.124 -8.659 -12.304 1.00 94.44 117 LEU A N 1
ATOM 886 C CA . LEU A 1 117 ? 9.424 -7.521 -11.431 1.00 94.44 117 LEU A CA 1
ATOM 887 C C . LEU A 1 117 ? 9.268 -7.877 -9.947 1.00 94.44 117 LEU A C 1
ATOM 889 O O . LEU A 1 117 ? 10.171 -7.596 -9.157 1.00 94.44 117 LEU A O 1
ATOM 893 N N . TYR A 1 118 ? 8.184 -8.560 -9.571 1.00 95.00 118 TYR A N 1
ATOM 894 C CA . TYR A 1 118 ? 8.012 -9.034 -8.194 1.00 95.00 118 TYR A CA 1
ATOM 895 C C . TYR A 1 118 ? 9.091 -10.035 -7.778 1.00 95.00 118 TYR A C 1
ATOM 897 O O . TYR A 1 118 ? 9.647 -9.912 -6.688 1.00 95.00 118 TYR A O 1
ATOM 905 N N . GLY A 1 119 ? 9.438 -10.986 -8.651 1.00 93.19 119 GLY A N 1
ATOM 906 C CA . GLY A 1 119 ? 10.526 -11.937 -8.406 1.00 93.19 119 GLY A CA 1
ATOM 907 C C . GLY A 1 119 ? 11.883 -11.250 -8.223 1.00 93.19 119 GLY A C 1
ATOM 908 O O . GLY A 1 119 ? 12.695 -11.697 -7.419 1.00 93.19 119 GLY A O 1
ATOM 909 N N . ALA A 1 120 ? 12.097 -10.118 -8.898 1.00 93.56 120 ALA A N 1
ATOM 910 C CA . ALA A 1 120 ? 13.257 -9.248 -8.717 1.00 93.56 120 ALA A CA 1
ATOM 911 C C . ALA A 1 120 ? 13.235 -8.401 -7.434 1.00 93.56 120 ALA A C 1
ATOM 913 O O . ALA A 1 120 ? 14.233 -7.778 -7.072 1.00 93.56 120 ALA A O 1
ATOM 914 N N . GLY A 1 121 ? 12.134 -8.417 -6.687 1.00 93.00 121 GLY A N 1
ATOM 915 C CA . GLY A 1 121 ? 11.971 -7.643 -5.461 1.00 93.00 121 GLY A CA 1
ATOM 916 C C . GLY A 1 121 ? 11.491 -6.215 -5.691 1.00 93.00 121 GLY A C 1
ATOM 917 O O . GLY A 1 121 ? 11.462 -5.436 -4.738 1.00 93.00 121 GLY A O 1
ATOM 918 N N . PHE A 1 122 ? 11.073 -5.868 -6.911 1.00 94.88 122 PHE A N 1
ATOM 919 C CA . PHE A 1 122 ? 10.311 -4.647 -7.107 1.00 94.88 122 PHE A CA 1
ATOM 920 C C . PHE A 1 122 ? 8.924 -4.798 -6.484 1.00 94.88 122 PHE A C 1
ATOM 922 O O . PHE A 1 122 ? 8.271 -5.832 -6.619 1.00 94.88 122 PHE A O 1
ATOM 929 N N . GLN A 1 123 ? 8.444 -3.735 -5.848 1.00 93.38 123 GLN A N 1
ATOM 930 C CA . GLN A 1 123 ? 7.119 -3.699 -5.241 1.00 93.38 123 GLN A CA 1
ATOM 931 C C . GLN A 1 123 ? 6.254 -2.659 -5.933 1.00 93.38 123 GLN A C 1
ATOM 933 O O . GLN A 1 123 ? 6.642 -1.493 -6.047 1.00 93.38 123 GLN A O 1
ATOM 938 N N . PHE A 1 124 ? 5.067 -3.062 -6.381 1.00 91.06 124 PHE A N 1
ATOM 939 C CA . PHE A 1 124 ? 4.101 -2.112 -6.917 1.00 91.06 124 PHE A CA 1
ATOM 940 C C . PHE A 1 124 ? 3.658 -1.151 -5.815 1.00 91.06 124 PHE A C 1
ATOM 942 O O . PHE A 1 124 ? 3.138 -1.576 -4.786 1.00 91.06 124 PHE A O 1
ATOM 949 N N . HIS A 1 125 ? 3.867 0.144 -6.036 1.00 87.25 125 HIS A N 1
ATOM 950 C CA . HIS A 1 125 ? 3.431 1.199 -5.133 1.00 87.25 125 HIS A CA 1
ATOM 951 C C . HIS A 1 125 ? 2.185 1.871 -5.715 1.00 87.25 125 HIS A C 1
ATOM 953 O O . HIS A 1 125 ? 2.319 2.642 -6.671 1.00 87.25 125 HIS A O 1
ATOM 959 N N . PRO A 1 126 ? 0.985 1.647 -5.141 1.00 82.56 126 PRO A N 1
ATOM 960 C CA . PRO A 1 126 ? -0.266 2.183 -5.677 1.00 82.56 126 PRO A CA 1
ATOM 961 C C . PRO A 1 126 ? -0.255 3.702 -5.853 1.00 82.56 126 PRO A C 1
ATOM 963 O O . PRO A 1 126 ? -0.693 4.194 -6.887 1.00 82.56 126 PRO A O 1
ATOM 966 N N . TYR A 1 127 ? 0.327 4.434 -4.893 1.00 81.19 127 TYR A N 1
ATOM 967 C CA . TYR A 1 127 ? 0.443 5.896 -4.955 1.00 81.19 127 TYR A CA 1
ATOM 968 C C . TYR A 1 127 ? 1.256 6.378 -6.164 1.00 81.19 127 TYR A C 1
ATOM 970 O O . TYR A 1 127 ? 0.885 7.316 -6.864 1.00 81.19 127 TYR A O 1
ATOM 978 N N . GLN A 1 128 ? 2.382 5.712 -6.418 1.00 85.00 128 GLN A N 1
ATOM 979 C CA . GLN A 1 128 ? 3.305 6.071 -7.494 1.00 85.00 128 GLN A CA 1
ATOM 980 C C . GLN A 1 128 ? 2.899 5.430 -8.831 1.00 85.00 128 GLN A C 1
ATOM 982 O O . GLN A 1 128 ? 3.441 5.788 -9.873 1.00 85.00 128 GLN A O 1
ATOM 987 N N . ARG A 1 129 ? 1.945 4.485 -8.801 1.00 87.38 129 ARG A N 1
ATOM 988 C CA . ARG A 1 129 ? 1.471 3.685 -9.941 1.00 87.38 129 ARG A CA 1
ATOM 989 C C . ARG A 1 129 ? 2.614 3.045 -10.735 1.00 87.38 129 ARG A C 1
ATOM 991 O O . ARG A 1 129 ? 2.545 2.921 -11.955 1.00 87.38 129 ARG A O 1
ATOM 998 N N . MET A 1 130 ? 3.666 2.646 -10.030 1.00 91.75 130 MET A N 1
ATOM 999 C CA . MET A 1 130 ? 4.870 2.050 -10.598 1.00 91.75 130 MET A CA 1
ATOM 1000 C C . MET A 1 130 ? 5.481 1.053 -9.617 1.00 91.75 130 MET A C 1
ATOM 1002 O O . MET A 1 130 ? 5.192 1.066 -8.418 1.00 91.75 130 MET A O 1
ATOM 1006 N N . PHE A 1 131 ? 6.342 0.195 -10.137 1.00 93.50 131 PHE A N 1
ATOM 1007 C CA . PHE A 1 131 ? 7.139 -0.743 -9.365 1.00 93.50 131 PHE A CA 1
ATOM 1008 C C . PHE A 1 131 ? 8.369 -0.025 -8.820 1.00 93.50 131 PHE A C 1
ATOM 1010 O O . PHE A 1 131 ? 9.062 0.636 -9.584 1.00 93.50 131 PHE A O 1
ATOM 1017 N N . LEU A 1 132 ? 8.647 -0.133 -7.523 1.00 93.69 132 LEU A N 1
ATOM 1018 C CA . LEU A 1 132 ? 9.800 0.509 -6.895 1.00 93.69 132 LEU A CA 1
ATOM 1019 C C . LEU A 1 132 ? 10.739 -0.517 -6.279 1.00 93.69 132 LEU A C 1
ATOM 1021 O O . LEU A 1 132 ? 10.295 -1.501 -5.683 1.00 93.69 132 LEU A O 1
ATOM 1025 N N . LEU A 1 133 ? 12.028 -0.218 -6.367 1.00 93.50 133 LEU A N 1
ATOM 1026 C CA . LEU A 1 133 ? 13.091 -0.878 -5.633 1.00 93.50 133 LEU A CA 1
ATOM 1027 C C . LEU A 1 133 ? 13.709 0.141 -4.658 1.00 93.50 133 LEU A C 1
ATOM 1029 O O . LEU A 1 133 ? 14.191 1.190 -5.101 1.00 93.50 133 LEU A O 1
ATOM 1033 N N . PRO A 1 134 ? 13.664 -0.107 -3.338 1.00 89.94 134 PRO A N 1
ATOM 1034 C CA . PRO A 1 134 ? 14.050 0.889 -2.345 1.00 89.94 134 PRO A CA 1
ATOM 1035 C C . PRO A 1 134 ? 15.558 1.166 -2.360 1.00 89.94 134 PRO A C 1
ATOM 1037 O O . PRO A 1 134 ? 16.361 0.256 -2.559 1.00 89.94 134 PRO A O 1
ATOM 1040 N N . ALA A 1 135 ? 15.939 2.414 -2.068 1.00 88.44 135 ALA A N 1
ATOM 1041 C CA . ALA A 1 135 ? 17.337 2.843 -1.930 1.00 88.44 135 ALA A CA 1
ATOM 1042 C C . ALA A 1 135 ? 18.080 2.126 -0.785 1.00 88.44 135 ALA A C 1
ATOM 1044 O O . ALA A 1 135 ? 19.300 2.013 -0.798 1.00 88.44 135 ALA A O 1
ATOM 1045 N N . SER A 1 136 ? 17.346 1.587 0.195 1.00 88.56 136 SER A N 1
ATOM 1046 C CA . SER A 1 136 ? 17.911 0.871 1.346 1.00 88.56 136 SER A CA 1
ATOM 1047 C C . SER A 1 136 ? 18.637 -0.430 0.987 1.00 88.56 136 SER A C 1
ATOM 1049 O O . SER A 1 136 ? 19.358 -0.957 1.827 1.00 88.56 136 SER A O 1
ATOM 1051 N N . LEU A 1 137 ? 18.437 -0.968 -0.223 1.00 87.06 137 LEU A N 1
ATOM 1052 C CA . LEU A 1 137 ? 19.173 -2.137 -0.722 1.00 87.06 137 LEU A CA 1
ATOM 1053 C C . LEU A 1 137 ? 20.635 -1.795 -1.063 1.00 87.06 137 LEU A C 1
ATOM 1055 O O . LEU A 1 137 ? 21.491 -2.675 -1.011 1.00 87.06 137 LEU A O 1
ATOM 1059 N N . GLY A 1 138 ? 20.923 -0.526 -1.369 1.00 88.06 138 GLY A N 1
ATOM 1060 C CA . GLY A 1 138 ? 22.219 -0.068 -1.863 1.00 88.06 138 GLY A CA 1
ATOM 1061 C C . GLY A 1 138 ? 22.470 -0.424 -3.333 1.00 88.06 138 GLY A C 1
ATOM 1062 O O . GLY A 1 138 ? 21.931 -1.396 -3.866 1.00 88.06 138 GLY A O 1
ATOM 1063 N N . ASP A 1 139 ? 23.332 0.358 -3.983 1.00 89.38 139 ASP A N 1
ATOM 1064 C CA . ASP A 1 139 ? 23.501 0.362 -5.442 1.00 89.38 139 ASP A CA 1
ATOM 1065 C C . ASP A 1 139 ? 23.830 -1.018 -6.032 1.00 89.38 139 ASP A C 1
ATOM 1067 O O . ASP A 1 139 ? 23.254 -1.415 -7.042 1.00 89.38 139 ASP A O 1
ATOM 1071 N N . ARG A 1 140 ? 24.729 -1.788 -5.397 1.00 92.25 140 ARG A N 1
ATOM 1072 C CA . ARG A 1 140 ? 25.133 -3.119 -5.897 1.00 92.25 140 ARG A CA 1
ATOM 1073 C C . ARG A 1 140 ? 23.975 -4.110 -5.921 1.00 92.25 140 ARG A C 1
ATOM 1075 O O . ARG A 1 140 ? 23.801 -4.816 -6.909 1.00 92.25 140 ARG A O 1
ATOM 1082 N N . GLU A 1 141 ? 23.199 -4.159 -4.844 1.00 93.31 141 GLU A N 1
ATOM 1083 C CA . GLU A 1 141 ? 22.047 -5.056 -4.758 1.00 93.31 141 GLU A CA 1
ATOM 1084 C C . GLU A 1 141 ? 20.955 -4.598 -5.725 1.00 93.31 141 GLU A C 1
ATOM 1086 O O . GLU A 1 141 ? 20.341 -5.420 -6.401 1.00 93.31 141 GLU A O 1
ATOM 1091 N N . GLN A 1 142 ? 20.752 -3.284 -5.866 1.00 92.81 142 GLN A N 1
ATOM 1092 C CA . GLN A 1 142 ? 19.808 -2.747 -6.841 1.00 92.81 142 GLN A CA 1
ATOM 1093 C C . GLN A 1 142 ? 20.179 -3.118 -8.281 1.00 92.81 142 GLN A C 1
ATOM 1095 O O . GLN A 1 142 ? 19.308 -3.566 -9.026 1.00 92.81 142 GLN A O 1
ATOM 1100 N N . ILE A 1 143 ? 21.457 -3.005 -8.656 1.00 92.50 143 ILE A N 1
ATOM 1101 C CA . ILE A 1 143 ? 21.958 -3.454 -9.964 1.00 92.50 143 ILE A CA 1
ATOM 1102 C C . ILE A 1 143 ? 21.698 -4.953 -10.146 1.00 92.50 143 ILE A C 1
ATOM 1104 O O . ILE A 1 143 ? 21.104 -5.343 -11.148 1.00 92.50 143 ILE A O 1
ATOM 1108 N N . ALA A 1 144 ? 22.022 -5.783 -9.148 1.00 94.50 144 ALA A N 1
ATOM 1109 C CA . ALA A 1 144 ? 21.775 -7.224 -9.216 1.00 94.50 144 ALA A CA 1
ATOM 1110 C C . ALA A 1 144 ? 20.284 -7.565 -9.413 1.00 94.50 144 ALA A C 1
ATOM 1112 O O . ALA A 1 144 ? 19.943 -8.468 -10.179 1.00 94.50 144 ALA A O 1
ATOM 1113 N N . ARG A 1 145 ? 19.367 -6.825 -8.770 1.00 94.12 145 ARG A N 1
ATOM 1114 C CA . ARG A 1 145 ? 17.917 -6.997 -8.978 1.00 94.12 145 ARG A CA 1
ATOM 1115 C C . ARG A 1 145 ? 17.453 -6.536 -10.353 1.00 94.12 145 ARG A C 1
ATOM 1117 O O . ARG A 1 145 ? 16.583 -7.188 -10.928 1.00 94.12 145 ARG A O 1
ATOM 1124 N N . ILE A 1 146 ? 18.014 -5.449 -10.882 1.00 93.19 146 ILE A N 1
ATOM 1125 C CA . ILE A 1 146 ? 17.732 -4.994 -12.250 1.00 93.19 146 ILE A CA 1
ATOM 1126 C C . ILE A 1 146 ? 18.190 -6.056 -13.254 1.00 93.19 146 ILE A C 1
ATOM 1128 O O . ILE A 1 146 ? 17.412 -6.419 -14.135 1.00 93.19 146 ILE A O 1
ATOM 1132 N N . ASP A 1 147 ? 19.391 -6.610 -13.083 1.00 94.19 147 ASP A N 1
ATOM 1133 C CA . ASP A 1 147 ? 19.919 -7.664 -13.953 1.00 94.19 147 ASP A CA 1
ATOM 1134 C C . ASP A 1 147 ? 19.064 -8.934 -13.881 1.00 94.19 147 ASP A C 1
ATOM 1136 O O . ASP A 1 147 ? 18.708 -9.512 -14.910 1.00 94.19 147 ASP A O 1
ATOM 1140 N N . MET A 1 148 ? 18.652 -9.341 -12.676 1.00 94.38 148 MET A N 1
ATOM 1141 C CA . MET A 1 148 ? 17.757 -10.486 -12.495 1.00 94.38 148 MET A CA 1
ATOM 1142 C C . MET A 1 148 ? 16.389 -10.258 -13.157 1.00 94.38 148 MET A C 1
ATOM 1144 O O . MET A 1 148 ? 15.864 -11.164 -13.813 1.00 94.38 148 MET A O 1
ATOM 1148 N N . ALA A 1 149 ? 15.822 -9.050 -13.032 1.00 93.81 149 ALA A N 1
ATOM 1149 C CA . ALA A 1 149 ? 14.596 -8.675 -13.733 1.00 93.81 149 ALA A CA 1
ATOM 1150 C C . ALA A 1 149 ? 14.793 -8.755 -15.251 1.00 93.81 149 ALA A C 1
ATOM 1152 O O . ALA A 1 149 ? 13.991 -9.389 -15.934 1.00 93.81 149 ALA A O 1
ATOM 1153 N N . ALA A 1 150 ? 15.877 -8.177 -15.777 1.00 92.81 150 ALA A N 1
ATOM 1154 C CA . ALA A 1 150 ? 16.179 -8.168 -17.204 1.00 92.81 150 ALA A CA 1
ATOM 1155 C C . ALA A 1 150 ? 16.329 -9.582 -17.778 1.00 92.81 150 ALA A C 1
ATOM 1157 O O . ALA A 1 150 ? 15.747 -9.886 -18.817 1.00 92.81 150 ALA A O 1
ATOM 1158 N N . GLN A 1 151 ? 17.022 -10.480 -17.073 1.00 94.19 151 GLN A N 1
ATOM 1159 C CA . GLN A 1 151 ? 17.152 -11.883 -17.479 1.00 94.19 151 GLN A CA 1
ATOM 1160 C C . GLN A 1 151 ? 15.804 -12.610 -17.505 1.00 94.19 151 GLN A C 1
ATOM 1162 O O . GLN A 1 151 ? 15.550 -13.431 -18.388 1.00 94.19 151 GLN A O 1
ATOM 1167 N N . HIS A 1 152 ? 14.928 -12.338 -16.536 1.00 93.44 152 HIS A N 1
ATOM 1168 C CA . HIS A 1 152 ? 13.603 -12.950 -16.507 1.00 93.44 152 HIS A CA 1
ATOM 1169 C C . HIS A 1 152 ? 12.701 -12.406 -17.618 1.00 93.44 152 HIS A C 1
ATOM 1171 O O . HIS A 1 152 ? 12.046 -13.184 -18.307 1.00 93.44 152 HIS A O 1
ATOM 1177 N N . LEU A 1 153 ? 12.726 -11.094 -17.842 1.00 93.56 153 LEU A N 1
ATOM 1178 C CA . LEU A 1 153 ? 11.968 -10.429 -18.900 1.00 93.56 153 LEU A CA 1
ATOM 1179 C C . LEU A 1 153 ? 12.424 -10.884 -20.293 1.00 93.56 153 LEU A C 1
ATOM 1181 O O . LEU A 1 153 ? 11.585 -11.204 -21.133 1.00 93.56 153 LEU A O 1
ATOM 1185 N N . ALA A 1 154 ? 13.732 -11.048 -20.506 1.00 92.19 154 ALA A N 1
ATOM 1186 C CA . ALA A 1 154 ? 14.276 -11.578 -21.754 1.00 92.19 154 ALA A CA 1
ATOM 1187 C C . ALA A 1 154 ? 13.776 -13.002 -22.058 1.00 92.19 154 ALA A C 1
ATOM 1189 O O . ALA A 1 154 ? 13.437 -13.303 -23.201 1.00 92.19 154 ALA A O 1
ATOM 1190 N N . ARG A 1 155 ? 13.653 -13.868 -21.037 1.00 92.69 155 ARG A N 1
ATOM 1191 C CA . ARG A 1 155 ? 13.121 -15.237 -21.196 1.00 92.69 155 ARG A CA 1
ATOM 1192 C C . ARG A 1 155 ? 11.665 -15.278 -21.666 1.00 92.69 155 ARG A C 1
ATOM 1194 O O . ARG A 1 155 ? 11.272 -16.258 -22.288 1.00 92.69 155 ARG A O 1
ATOM 1201 N N . ILE A 1 156 ? 10.886 -14.235 -21.382 1.00 92.06 156 ILE A N 1
ATOM 1202 C CA . ILE A 1 156 ? 9.488 -14.102 -21.819 1.00 92.06 156 ILE A CA 1
ATOM 1203 C C . ILE A 1 156 ? 9.330 -13.143 -23.013 1.00 92.06 156 ILE A C 1
ATOM 1205 O O . ILE A 1 156 ? 8.215 -12.753 -23.345 1.00 92.06 156 ILE A O 1
ATOM 1209 N N . GLY A 1 157 ? 10.435 -12.755 -23.663 1.00 88.44 157 GLY A N 1
ATOM 1210 C CA . GLY A 1 157 ? 10.424 -11.910 -24.861 1.00 88.44 157 GLY A CA 1
ATOM 1211 C C . GLY A 1 157 ? 10.114 -10.430 -24.610 1.00 88.44 157 GLY A C 1
ATOM 1212 O O . GLY A 1 157 ? 9.731 -9.726 -25.541 1.00 88.44 157 GLY A O 1
ATOM 1213 N N . VAL A 1 158 ? 10.268 -9.945 -23.375 1.00 91.25 158 VAL A N 1
ATOM 1214 C CA . VAL A 1 158 ? 10.013 -8.547 -22.998 1.00 91.25 158 VAL A CA 1
ATOM 1215 C C . VAL A 1 158 ? 11.330 -7.777 -22.916 1.00 91.25 158 VAL A C 1
ATOM 1217 O O . VAL A 1 158 ? 12.235 -8.146 -22.168 1.00 91.25 158 VAL A O 1
ATOM 1220 N N . GLY A 1 159 ? 11.433 -6.683 -23.673 1.00 87.62 159 GLY A N 1
ATOM 1221 C CA . GLY A 1 159 ? 12.605 -5.804 -23.643 1.00 87.62 159 GLY A CA 1
ATOM 1222 C C . GLY A 1 159 ? 12.667 -4.945 -22.376 1.00 87.62 159 GLY A C 1
ATOM 1223 O O . GLY A 1 159 ? 11.649 -4.686 -21.733 1.00 87.62 159 GLY A O 1
ATOM 1224 N N . VAL A 1 160 ? 13.861 -4.463 -22.023 1.00 89.62 160 VAL A N 1
ATOM 1225 C CA . VAL A 1 160 ? 14.073 -3.564 -20.877 1.00 89.62 160 VAL A CA 1
ATOM 1226 C C . VAL A 1 160 ? 14.838 -2.332 -21.326 1.00 89.62 160 VAL A C 1
ATOM 1228 O O . VAL A 1 160 ? 15.875 -2.443 -21.974 1.00 89.62 160 VAL A O 1
ATOM 1231 N N . THR A 1 161 ? 14.357 -1.154 -20.942 1.00 90.19 161 THR A N 1
ATOM 1232 C CA . THR A 1 161 ? 15.092 0.102 -21.118 1.00 90.19 161 THR A CA 1
ATOM 1233 C C . THR A 1 161 ? 15.422 0.674 -19.751 1.00 90.19 161 THR A C 1
ATOM 1235 O O . THR A 1 161 ? 14.509 0.911 -18.962 1.00 90.19 161 THR A O 1
ATOM 1238 N N . VAL A 1 162 ? 16.701 0.918 -19.472 1.00 85.88 162 VAL A N 1
ATOM 1239 C CA . VAL A 1 162 ? 17.152 1.510 -18.207 1.00 85.88 162 VAL A CA 1
ATOM 1240 C C . VAL A 1 162 ? 17.621 2.936 -18.464 1.00 85.88 162 VAL A C 1
ATOM 1242 O O . VAL A 1 162 ? 18.489 3.162 -19.306 1.00 85.88 162 VAL A O 1
ATOM 1245 N N . ARG A 1 163 ? 17.063 3.904 -17.733 1.00 83.31 163 ARG A N 1
ATOM 1246 C CA . ARG A 1 163 ? 17.504 5.299 -17.764 1.00 83.31 163 ARG A CA 1
ATOM 1247 C C . ARG A 1 163 ? 18.245 5.650 -16.470 1.00 83.31 163 ARG A C 1
ATOM 1249 O O . ARG A 1 163 ? 17.670 5.493 -15.389 1.00 83.31 163 ARG A O 1
ATOM 1256 N N . PRO A 1 164 ? 19.486 6.153 -16.546 1.00 73.94 164 PRO A N 1
ATOM 1257 C CA . PRO A 1 164 ? 20.149 6.707 -15.374 1.00 73.94 164 PRO A CA 1
ATOM 1258 C C . PRO A 1 164 ? 19.394 7.947 -14.874 1.00 73.94 164 PRO A C 1
ATOM 1260 O O . PRO A 1 164 ? 18.643 8.582 -15.623 1.00 73.94 164 PRO A O 1
ATOM 1263 N N . ALA A 1 165 ? 19.580 8.285 -13.599 1.00 66.06 165 ALA A N 1
ATOM 1264 C CA . ALA A 1 165 ? 18.996 9.494 -13.038 1.00 66.06 165 ALA A CA 1
ATOM 1265 C C . ALA A 1 165 ? 19.519 10.698 -13.836 1.00 66.06 165 ALA A C 1
ATOM 1267 O O . ALA A 1 165 ? 20.699 10.707 -14.201 1.00 66.06 165 ALA A O 1
ATOM 1268 N N . PRO A 1 166 ? 18.679 11.704 -14.142 1.00 58.88 166 PRO A N 1
ATOM 1269 C CA . PRO A 1 166 ? 19.198 12.938 -14.706 1.00 58.88 166 PRO A CA 1
ATOM 1270 C C . PRO A 1 166 ? 20.250 13.476 -13.735 1.00 58.88 166 PRO A C 1
ATOM 1272 O O . PRO A 1 166 ? 19.955 13.678 -12.555 1.00 58.88 166 PRO A O 1
ATOM 1275 N N . ALA A 1 167 ? 21.484 13.650 -14.215 1.00 51.97 167 ALA A N 1
ATOM 1276 C CA . ALA A 1 167 ? 22.516 14.315 -13.437 1.00 51.97 167 ALA A CA 1
ATOM 1277 C C . ALA A 1 167 ? 21.952 15.673 -13.013 1.00 51.97 167 ALA A C 1
ATOM 1279 O O . ALA A 1 167 ? 21.403 16.391 -13.853 1.00 51.97 167 ALA A O 1
ATOM 1280 N N . ALA A 1 168 ? 22.031 15.998 -11.720 1.00 47.56 168 ALA A N 1
ATOM 1281 C CA . ALA A 1 168 ? 21.662 17.322 -11.250 1.00 47.56 168 ALA A CA 1
ATOM 1282 C C . ALA A 1 168 ? 22.450 18.329 -12.090 1.00 47.56 168 ALA A C 1
ATOM 1284 O O . ALA A 1 168 ? 23.682 18.321 -12.069 1.00 47.56 168 ALA A O 1
ATOM 1285 N N . THR A 1 169 ? 21.751 19.129 -12.893 1.00 43.72 169 THR A N 1
ATOM 1286 C CA . THR A 1 169 ? 22.385 20.172 -13.690 1.00 43.72 169 THR A CA 1
ATOM 1287 C C . THR A 1 169 ? 23.164 21.045 -12.707 1.00 43.72 169 THR A C 1
ATOM 1289 O O . THR A 1 169 ? 22.547 21.532 -11.752 1.00 43.72 169 THR A O 1
ATOM 1292 N N . PRO A 1 170 ? 24.492 21.216 -12.852 1.00 41.91 170 PRO A N 1
ATOM 1293 C CA . PRO A 1 170 ? 25.219 22.103 -11.965 1.00 41.91 170 PRO A CA 1
ATOM 1294 C C . PRO A 1 170 ? 24.559 23.475 -12.053 1.00 41.91 170 PRO A C 1
ATOM 1296 O O . PRO A 1 170 ? 24.372 24.002 -13.152 1.00 41.91 170 PRO A O 1
ATOM 1299 N N . ALA A 1 171 ? 24.147 24.015 -10.903 1.00 45.34 171 ALA A N 1
ATOM 1300 C CA . ALA A 1 171 ? 23.602 25.358 -10.828 1.00 45.34 171 ALA A CA 1
ATOM 1301 C C . ALA A 1 171 ? 24.598 26.297 -11.514 1.00 45.34 171 ALA A C 1
ATOM 1303 O O . ALA A 1 171 ? 25.760 26.378 -11.109 1.00 45.34 171 ALA A O 1
ATOM 1304 N N . THR A 1 172 ? 24.166 26.952 -12.593 1.00 48.25 172 THR A N 1
ATOM 1305 C CA . THR A 1 172 ? 24.962 27.981 -13.256 1.00 48.25 172 THR A CA 1
ATOM 1306 C C . THR A 1 172 ? 25.381 28.991 -12.186 1.00 48.25 172 THR A C 1
ATOM 1308 O O . THR A 1 172 ? 24.499 29.518 -11.499 1.00 48.25 172 THR A O 1
ATOM 1311 N N . PRO A 1 173 ? 26.687 29.244 -11.976 1.00 48.06 173 PRO A N 1
ATOM 1312 C CA . PRO A 1 173 ? 27.109 30.234 -11.001 1.00 48.06 173 PRO A CA 1
ATOM 1313 C C . PRO A 1 173 ? 26.501 31.575 -11.407 1.00 48.06 173 PRO A C 1
ATOM 1315 O O . PRO A 1 173 ? 26.631 31.984 -12.563 1.00 48.06 173 PRO A O 1
ATOM 1318 N N . ALA A 1 174 ? 25.821 32.245 -10.476 1.00 62.34 174 ALA A N 1
ATOM 1319 C CA . ALA A 1 174 ? 25.331 33.598 -10.700 1.00 62.34 174 ALA A CA 1
ATOM 1320 C C . ALA A 1 174 ? 26.492 34.490 -11.192 1.00 62.34 174 ALA A C 1
ATOM 1322 O O . ALA A 1 174 ? 27.612 34.356 -10.681 1.00 62.34 174 ALA A O 1
ATOM 1323 N N . PRO A 1 175 ? 26.268 35.379 -12.179 1.00 52.94 175 PRO A N 1
ATOM 1324 C CA . PRO A 1 175 ? 27.321 36.244 -12.689 1.00 52.94 175 PRO A CA 1
ATOM 1325 C C . PRO A 1 175 ? 27.868 37.103 -11.546 1.00 52.94 175 PRO A C 1
ATOM 1327 O O . PRO A 1 175 ? 27.140 37.853 -10.896 1.00 52.94 175 PRO A O 1
ATOM 1330 N N . ARG A 1 176 ? 29.166 36.940 -11.268 1.00 56.94 176 ARG A N 1
ATOM 1331 C CA . ARG A 1 176 ? 29.891 37.697 -10.246 1.00 56.94 176 ARG A CA 1
ATOM 1332 C C . ARG A 1 176 ? 29.877 39.180 -10.665 1.00 56.94 176 ARG A C 1
ATOM 1334 O O . ARG A 1 176 ? 30.237 39.457 -11.810 1.00 56.94 176 ARG A O 1
ATOM 1341 N N . PRO A 1 177 ? 29.464 40.125 -9.801 1.00 65.12 177 PRO A N 1
ATOM 1342 C CA . PRO A 1 177 ? 29.475 41.543 -10.152 1.00 65.12 177 PRO A CA 1
ATOM 1343 C C . PRO A 1 177 ? 30.911 42.000 -10.475 1.00 65.12 177 PRO A C 1
ATOM 1345 O O . PRO A 1 177 ? 31.856 41.502 -9.850 1.00 65.12 177 PRO A O 1
ATOM 1348 N N . PRO A 1 178 ? 31.106 42.905 -11.453 1.00 58.28 178 PRO A N 1
ATOM 1349 C CA . PRO A 1 178 ? 32.435 43.379 -11.822 1.00 58.28 178 PRO A CA 1
ATOM 1350 C C . PRO A 1 178 ? 33.082 44.120 -10.643 1.00 58.28 178 PRO A C 1
ATOM 1352 O O . PRO A 1 178 ? 32.451 44.969 -10.013 1.00 58.28 178 PRO A O 1
ATOM 1355 N N . LEU A 1 179 ? 34.340 43.784 -10.333 1.00 61.72 179 LEU A N 1
ATOM 1356 C CA . LEU A 1 179 ? 35.132 44.507 -9.336 1.00 61.72 179 LEU A CA 1
ATOM 1357 C C . LEU A 1 179 ? 35.342 45.965 -9.791 1.00 61.72 179 LEU A C 1
ATOM 1359 O O . LEU A 1 179 ? 35.641 46.184 -10.967 1.00 61.72 179 LEU A O 1
ATOM 1363 N N . PRO A 1 180 ? 35.263 46.954 -8.883 1.00 52.94 180 PRO A N 1
ATOM 1364 C CA . PRO A 1 180 ? 35.623 48.327 -9.204 1.00 52.94 180 PRO A CA 1
ATOM 1365 C C . PRO A 1 180 ? 37.124 48.424 -9.514 1.00 52.94 180 PRO A C 1
ATOM 1367 O O . PRO A 1 180 ? 37.972 48.039 -8.709 1.00 52.94 180 PRO A O 1
ATOM 1370 N N . THR A 1 181 ? 37.448 48.949 -10.694 1.00 57.72 181 THR A N 1
ATOM 1371 C CA . THR A 1 181 ? 38.803 49.333 -11.103 1.00 57.72 181 THR A CA 1
ATOM 1372 C C . THR A 1 181 ? 39.367 50.368 -10.133 1.00 57.72 181 THR A C 1
ATOM 1374 O O . THR A 1 181 ? 38.867 51.489 -10.053 1.00 57.72 181 THR A O 1
ATOM 1377 N N . ALA A 1 182 ? 40.426 50.002 -9.410 1.00 55.91 182 ALA A N 1
ATOM 1378 C CA . ALA A 1 182 ? 41.240 50.956 -8.672 1.00 55.91 182 ALA A CA 1
ATOM 1379 C C . ALA A 1 182 ? 41.985 51.851 -9.674 1.00 55.91 182 ALA A C 1
ATOM 1381 O O . ALA A 1 182 ? 42.765 51.371 -10.496 1.00 55.91 182 ALA A O 1
ATOM 1382 N N . VAL A 1 183 ? 41.722 53.156 -9.616 1.00 52.75 183 VAL A N 1
ATOM 1383 C CA . VAL A 1 183 ? 42.493 54.179 -10.326 1.00 52.75 183 VAL A CA 1
ATOM 1384 C C . VAL A 1 183 ? 43.874 54.261 -9.675 1.00 52.75 183 VAL A C 1
ATOM 1386 O O . VAL A 1 183 ? 43.996 54.662 -8.518 1.00 52.75 183 VAL A O 1
ATOM 1389 N N . SER A 1 184 ? 44.917 53.869 -10.407 1.00 52.66 184 SER A N 1
ATOM 1390 C CA . SER A 1 184 ? 46.303 54.151 -10.030 1.00 52.66 184 SER A CA 1
ATOM 1391 C C . SER A 1 184 ? 46.548 55.659 -10.071 1.00 52.66 184 SER A C 1
ATOM 1393 O O . SER A 1 184 ? 46.398 56.290 -11.116 1.00 52.66 184 SER A O 1
ATOM 1395 N N . ALA A 1 185 ? 46.952 56.229 -8.938 1.00 53.22 185 ALA A N 1
ATOM 1396 C CA . ALA A 1 185 ? 47.490 57.581 -8.872 1.00 53.22 185 ALA A CA 1
ATOM 1397 C C . ALA A 1 185 ? 48.908 57.606 -9.484 1.00 53.22 185 ALA A C 1
ATOM 1399 O O . ALA A 1 185 ? 49.704 56.711 -9.182 1.00 53.22 185 ALA A O 1
ATOM 1400 N N . PRO A 1 186 ? 49.258 58.596 -10.326 1.00 51.88 186 PRO A N 1
ATOM 1401 C CA . PRO A 1 186 ? 50.618 58.755 -10.819 1.00 51.88 186 PRO A CA 1
ATOM 1402 C C . PRO A 1 186 ? 51.486 59.436 -9.755 1.00 51.88 186 PRO A C 1
ATOM 1404 O O . PRO A 1 186 ? 51.095 60.440 -9.163 1.00 51.88 186 PRO A O 1
ATOM 1407 N N . GLY A 1 187 ? 52.670 58.879 -9.511 1.00 44.12 187 GLY A N 1
ATOM 1408 C CA . GLY A 1 187 ? 53.647 59.452 -8.596 1.00 44.12 187 GLY A CA 1
ATOM 1409 C C . GLY A 1 187 ? 54.338 60.698 -9.152 1.00 44.12 187 GLY A C 1
ATOM 1410 O O . GLY A 1 187 ? 54.733 60.720 -10.319 1.00 44.12 187 GLY A O 1
ATOM 1411 N N . ARG A 1 188 ? 54.547 61.686 -8.278 1.00 37.56 188 ARG A N 1
ATOM 1412 C CA . ARG A 1 188 ? 55.832 62.361 -8.052 1.00 37.56 188 ARG A CA 1
ATOM 1413 C C . ARG A 1 188 ? 55.784 63.200 -6.784 1.00 37.56 188 ARG A C 1
ATOM 1415 O O . ARG A 1 188 ? 54.737 63.840 -6.559 1.00 37.56 188 ARG A O 1
#

Secondary structure (DSSP, 8-state):
-EE-TTS-EEEEEE-TTSTTEEEEEEEPPS--GGGGTTPPP--EEEEES-HHHHHHHIIIIIHHHHHHHHHHHHHHHHSPPPPP-PPPP-TTEEEEEE-TTS-EEEEES-TTHHHHHHHTT-EEETTTTEEEE-GGG-HHHHHHHHHHHHHHHHHTT-EEEEEPPPP-PPPPPPPPPPPP---PPPP-

Sequence (188 aa):
MLTRPDGARLLLFDRPLRPRQFMVAALEPDAHHEAFHGVAEPGGISVPVDPARAAVQVARRLLPRYEAALRQVRHNTAHPPPRRSAPPVITGMVSIAWYPDGVVGAVTGVRDATSALYGAGFQFHPYQRMFLLPASLGDREQIARIDMAAQHLARIGVGVTVRPAPAATPATPAPRPPLPTAVSAPGR

Foldseek 3Di:
DDADPVQWDKDWDDDPVDPQKIKIFTDDGPDDPQLQVPQDGLGIDIFGNPVVRRVVCCVPRRVVSNVSSVVSSVVCRVPPPDADDAFDEDALAKEWEAEPQQKIWIDYPDPVLVVLLVVLVFDQDVNNNTTIDDSVCPDVSVVVSVVSSQVVCVVVSGHYDYYYYPDPDPPDPDPDPDDDDDDDDDDD

Radius of gyration: 27.22 Å; chains: 1; bounding box: 76×81×57 Å

pLDDT: mean 84.06, std 13.2, range [37.56, 96.0]